Protein AF-A0A2A5M685-F1 (afdb_monomer_lite)

Sequence (267 aa):
SSVKFAAKIGEKKLTTTLLTSPKKDLEQLKNALQKECEPYGVEFLAPDFRKNGGTQRQFALAKKEMLYHQNYCGCIYGLKKQKQDKNFIDELISPVNKQILPASIEARIALYKKVVLWEKKGIKFEILREKFLNYRLLSALIKLDKKPVKSHILFYSHFKNVYTRFSLDEEKLKQNLKEGFYRSTKDEMVFVEFWRFNAFFKNKWKNFEDFLKRPLSVQAEIKWRNKLFGAYNLSPIIILENILPSRYEVIAKSEIYHDNQEILVEI

Structure (mmCIF, N/CA/C/O backbone):
data_AF-A0A2A5M685-F1
#
_entry.id   AF-A0A2A5M685-F1
#
loop_
_atom_site.group_PDB
_atom_site.id
_atom_site.type_symbol
_atom_site.label_atom_id
_atom_site.label_alt_id
_atom_site.label_comp_id
_atom_site.label_asym_id
_atom_site.label_entity_id
_atom_site.label_seq_id
_atom_site.pdbx_PDB_ins_code
_atom_site.Cartn_x
_atom_site.Cartn_y
_atom_site.Cartn_z
_atom_site.occupancy
_atom_site.B_iso_or_equiv
_atom_site.auth_seq_id
_atom_site.auth_comp_id
_atom_site.auth_asym_id
_atom_site.auth_atom_id
_atom_site.pdbx_PDB_model_num
ATOM 1 N N . SER A 1 1 ? -19.054 20.677 21.629 1.00 88.00 1 SER A N 1
ATOM 2 C CA . SER A 1 1 ? -18.937 19.388 22.331 1.00 88.00 1 SER A CA 1
ATOM 3 C C . SER A 1 1 ? -20.198 18.579 22.090 1.00 88.00 1 SER A C 1
ATOM 5 O O . SER A 1 1 ? -21.220 19.164 21.733 1.00 88.00 1 SER A O 1
ATOM 7 N N . SER A 1 2 ? -20.136 17.257 22.264 1.00 94.00 2 SER A N 1
ATOM 8 C CA . SER A 1 2 ? -21.297 16.372 22.093 1.00 94.00 2 SER A CA 1
ATOM 9 C C . SER A 1 2 ? -22.460 16.751 23.017 1.00 94.00 2 SER A C 1
ATOM 11 O O . SER A 1 2 ? -23.602 16.720 22.578 1.00 94.00 2 SER A O 1
ATOM 13 N N . VAL A 1 3 ? -22.181 17.223 24.240 1.00 96.38 3 VAL A N 1
ATOM 14 C CA . VAL A 1 3 ? -23.214 17.729 25.164 1.00 96.38 3 VAL A CA 1
ATOM 15 C C . VAL A 1 3 ? -23.951 18.962 24.621 1.00 96.38 3 VAL A C 1
ATOM 17 O O . VAL A 1 3 ? -25.176 18.997 24.649 1.00 96.38 3 VAL A O 1
ATOM 20 N N . LYS A 1 4 ? -23.241 19.942 24.036 1.00 96.25 4 LYS A N 1
ATOM 21 C CA . LYS A 1 4 ? -23.878 21.111 23.396 1.00 96.25 4 LYS A CA 1
ATOM 22 C C . LYS A 1 4 ? -24.840 20.678 22.290 1.00 96.25 4 LYS A C 1
ATOM 24 O O . LYS A 1 4 ? -25.897 21.275 22.119 1.00 96.25 4 LYS A O 1
ATOM 29 N N . PHE A 1 5 ? -24.446 19.661 21.523 1.00 96.88 5 PHE A N 1
ATOM 30 C CA . PHE A 1 5 ? -25.283 19.120 20.461 1.00 96.88 5 PHE A CA 1
ATOM 31 C C . PHE A 1 5 ? -26.513 18.406 21.026 1.00 96.88 5 PHE A C 1
ATOM 33 O O . PHE A 1 5 ? -27.608 18.702 20.567 1.00 96.88 5 PHE A O 1
ATOM 40 N N . ALA A 1 6 ? -26.348 17.563 22.052 1.00 96.75 6 ALA A N 1
ATOM 41 C CA . ALA A 1 6 ? -27.452 16.894 22.745 1.00 96.75 6 ALA A CA 1
ATOM 42 C C . ALA A 1 6 ? -28.494 17.898 23.272 1.00 96.75 6 ALA A C 1
ATOM 44 O O . ALA A 1 6 ? -29.671 17.790 22.940 1.00 96.75 6 ALA A O 1
ATOM 45 N N . ALA A 1 7 ? -28.052 18.945 23.977 1.00 96.25 7 ALA A N 1
ATOM 46 C CA . ALA A 1 7 ? -28.938 19.996 24.477 1.00 96.25 7 ALA A CA 1
ATOM 47 C C . ALA A 1 7 ? -29.686 20.724 23.347 1.00 96.25 7 ALA A C 1
ATOM 49 O O . ALA A 1 7 ? -30.885 20.968 23.448 1.00 96.25 7 ALA A O 1
ATOM 50 N N . LYS A 1 8 ? -28.999 21.018 22.232 1.00 97.31 8 LYS A N 1
ATOM 51 C CA . LYS A 1 8 ? -29.604 21.656 21.051 1.00 97.31 8 LYS A CA 1
ATOM 52 C C . LYS A 1 8 ? -30.736 20.819 20.445 1.00 97.31 8 LYS A C 1
ATOM 54 O O . LYS A 1 8 ? -31.696 21.394 19.943 1.00 97.31 8 LYS A O 1
ATOM 59 N N . ILE A 1 9 ? -30.610 19.493 20.452 1.00 97.44 9 ILE A N 1
ATOM 60 C CA . ILE A 1 9 ? -31.626 18.581 19.903 1.00 97.44 9 ILE A CA 1
ATOM 61 C C . ILE A 1 9 ? -32.652 18.121 20.953 1.00 97.44 9 ILE A C 1
ATOM 63 O O . ILE A 1 9 ? -33.510 17.306 20.638 1.00 97.44 9 ILE A O 1
ATOM 67 N N . GLY A 1 10 ? -32.585 18.646 22.183 1.00 96.69 10 GLY A N 1
ATOM 68 C CA . GLY A 1 10 ? -33.514 18.314 23.267 1.00 96.69 10 GLY A CA 1
ATOM 69 C C . GLY A 1 10 ? -33.246 16.973 23.958 1.00 96.69 10 GLY A C 1
ATOM 70 O O . GLY A 1 10 ? -34.083 16.516 24.738 1.00 96.69 10 GLY A O 1
ATOM 71 N N . GLU A 1 11 ? -32.096 16.344 23.704 1.00 97.25 11 GLU A N 1
ATOM 72 C CA . GLU A 1 11 ? -31.716 15.088 24.348 1.00 97.25 11 GLU A CA 1
ATOM 73 C C . GLU A 1 11 ? -31.272 15.321 25.791 1.00 97.25 11 GLU A C 1
ATOM 75 O O . GLU A 1 11 ? -30.405 16.149 26.076 1.00 97.25 11 GLU A O 1
ATOM 80 N N . LYS A 1 12 ? -31.856 14.550 26.711 1.00 96.75 12 LYS A N 1
ATOM 81 C CA . LYS A 1 12 ? -31.642 14.710 28.159 1.00 96.75 12 LYS A CA 1
ATOM 82 C C . LYS A 1 12 ? -30.549 13.811 28.717 1.00 96.75 12 LYS A C 1
ATOM 84 O O . LYS A 1 12 ? -30.149 14.000 29.860 1.00 96.75 12 LYS A O 1
ATOM 89 N N . LYS A 1 13 ? -30.097 12.816 27.949 1.00 97.12 13 LYS A N 1
ATOM 90 C CA . LYS A 1 13 ? -29.140 11.802 28.403 1.00 97.12 13 LYS A CA 1
ATOM 91 C C . LYS A 1 13 ? -28.006 11.646 27.405 1.00 97.12 13 LYS A C 1
ATOM 93 O O . LYS A 1 13 ? -28.228 11.639 26.198 1.00 97.12 13 LYS A O 1
ATOM 98 N N . LEU A 1 14 ? -26.791 11.475 27.911 1.00 96.06 14 LEU A N 1
ATOM 99 C CA . LEU A 1 14 ? -25.595 11.244 27.106 1.00 96.06 14 LEU A CA 1
ATOM 100 C C . LEU A 1 14 ? -24.763 10.113 27.713 1.00 96.06 14 LEU A C 1
ATOM 102 O O . LEU A 1 14 ? -24.693 9.961 28.927 1.00 96.06 14 LEU A O 1
ATOM 106 N N . THR A 1 15 ? -24.099 9.324 26.874 1.00 96.25 15 THR A N 1
ATOM 107 C CA . THR A 1 15 ? -23.120 8.320 27.309 1.00 96.25 15 THR A CA 1
ATOM 108 C C . THR A 1 15 ? -21.932 8.283 26.346 1.00 96.25 15 THR A C 1
ATOM 110 O O . THR A 1 15 ? -21.872 9.054 25.387 1.00 96.25 15 THR A O 1
ATOM 113 N N . THR A 1 16 ? -20.958 7.411 26.598 1.00 93.31 16 THR A N 1
ATOM 114 C CA . THR A 1 16 ? -19.761 7.275 25.763 1.00 93.31 16 THR A CA 1
ATOM 115 C C . THR A 1 16 ? -19.350 5.821 25.585 1.00 93.31 16 THR A C 1
ATOM 117 O O . THR A 1 16 ? -19.438 5.004 26.501 1.00 93.31 16 THR A O 1
ATOM 120 N N . THR A 1 17 ? -18.804 5.512 24.412 1.00 90.81 17 THR A N 1
ATOM 121 C CA . THR A 1 17 ? -18.177 4.216 24.132 1.00 90.81 17 THR A CA 1
ATOM 122 C C . THR A 1 17 ? -16.889 4.005 24.930 1.00 90.81 17 THR A C 1
ATOM 124 O O . THR A 1 17 ? -16.450 2.871 25.083 1.00 90.81 17 THR A O 1
ATOM 127 N N . LEU A 1 18 ? -16.294 5.053 25.517 1.00 90.62 18 LEU A N 1
ATOM 128 C CA . LEU A 1 18 ? -15.095 4.916 26.359 1.00 90.62 18 LEU A CA 1
ATOM 129 C C . LEU A 1 18 ? -15.316 4.017 27.589 1.00 90.62 18 LEU A C 1
ATOM 131 O O . LEU A 1 18 ? -14.348 3.453 28.100 1.00 90.62 18 LEU A O 1
ATOM 135 N N . LEU A 1 19 ? -16.568 3.841 28.025 1.00 92.75 19 LEU A N 1
ATOM 136 C CA . LEU A 1 19 ? -16.952 2.979 29.150 1.00 92.75 19 LEU A CA 1
ATOM 137 C C . LEU A 1 19 ? -16.712 1.484 28.881 1.00 92.75 19 LEU A C 1
ATOM 139 O O . LEU A 1 19 ? -16.655 0.695 29.821 1.00 92.75 19 LEU A O 1
ATOM 143 N N . THR A 1 20 ? -16.521 1.079 27.620 1.00 89.94 20 THR A N 1
ATOM 144 C CA . THR A 1 20 ? -16.174 -0.309 27.277 1.00 89.94 20 THR A CA 1
ATOM 145 C C . THR A 1 20 ? -14.676 -0.595 27.423 1.00 89.94 20 THR A C 1
ATOM 147 O O . THR A 1 20 ? -14.261 -1.751 27.374 1.00 89.94 20 THR A O 1
ATOM 150 N N . SER A 1 21 ? -13.828 0.429 27.586 1.00 86.00 21 SER A N 1
ATOM 151 C CA . SER A 1 21 ? -12.376 0.246 27.611 1.00 86.00 21 SER A CA 1
ATOM 152 C C . SER A 1 21 ? -11.891 -0.301 28.964 1.00 86.00 21 SER A C 1
ATOM 154 O O . SER A 1 21 ? -12.052 0.365 29.992 1.00 86.00 21 SER A O 1
ATOM 156 N N . PRO A 1 22 ? -11.177 -1.443 28.996 1.00 82.94 22 PRO A N 1
ATOM 157 C CA . PRO A 1 22 ? -10.601 -1.973 30.234 1.00 82.94 22 PRO A CA 1
ATOM 158 C C . PRO A 1 22 ? -9.439 -1.119 30.762 1.00 82.94 22 PRO A C 1
ATOM 160 O O . PRO A 1 22 ? -9.113 -1.181 31.938 1.00 82.94 22 PRO A O 1
ATOM 163 N N . LYS A 1 23 ? -8.816 -0.295 29.907 1.00 84.88 23 LYS A N 1
ATOM 164 C CA . LYS A 1 23 ? -7.653 0.543 30.257 1.00 84.88 23 LYS A CA 1
ATOM 165 C C . LYS A 1 23 ? -8.014 1.927 30.804 1.00 84.88 23 LYS A C 1
ATOM 167 O O . LYS A 1 23 ? -7.128 2.763 30.958 1.00 84.88 23 LYS A O 1
ATOM 172 N N . LYS A 1 24 ? -9.303 2.228 30.968 1.00 87.50 24 LYS A N 1
ATOM 173 C CA . LYS A 1 24 ? -9.773 3.541 31.419 1.00 87.50 24 LYS A CA 1
ATOM 174 C C . LYS A 1 24 ? -10.364 3.423 32.817 1.00 87.50 24 LYS A C 1
ATOM 176 O O . LYS A 1 24 ? -11.090 2.469 33.102 1.00 87.50 24 LYS A O 1
ATOM 181 N N . ASP A 1 25 ? -10.056 4.409 33.650 1.00 92.56 25 ASP A N 1
ATOM 182 C CA . ASP A 1 25 ? -10.686 4.576 34.952 1.00 92.56 25 ASP A CA 1
ATOM 183 C C . ASP A 1 25 ? -12.126 5.069 34.747 1.00 92.56 25 ASP A C 1
ATOM 185 O O . ASP A 1 25 ? -12.367 6.096 34.105 1.00 92.56 25 ASP A O 1
ATOM 189 N N . LEU A 1 26 ? -13.086 4.282 35.232 1.00 92.44 26 LEU A N 1
ATOM 190 C CA . LEU A 1 26 ? -14.505 4.532 35.006 1.00 92.44 26 LEU A CA 1
ATOM 191 C C . LEU A 1 26 ? -15.037 5.657 35.897 1.00 92.44 26 LEU A C 1
ATOM 193 O O . LEU A 1 26 ? -15.846 6.454 35.425 1.00 92.44 26 LEU A O 1
ATOM 197 N N . GLU A 1 27 ? -14.547 5.775 37.132 1.00 94.19 27 GLU A N 1
ATOM 198 C CA . GLU A 1 27 ? -14.943 6.858 38.038 1.00 94.19 27 GLU A CA 1
ATOM 199 C C . GLU A 1 27 ? -14.369 8.189 37.565 1.00 94.19 27 GLU A C 1
ATOM 201 O O . GLU A 1 27 ? -15.069 9.203 37.542 1.00 94.19 27 GLU A O 1
ATOM 206 N N . GLN A 1 28 ? -13.125 8.187 37.081 1.00 95.31 28 GLN A N 1
ATOM 207 C CA . GLN A 1 28 ? -12.535 9.371 36.466 1.00 95.31 28 GLN A CA 1
ATOM 208 C C . GLN A 1 28 ? -13.355 9.845 35.255 1.00 95.31 28 GLN A C 1
ATOM 210 O O . GLN A 1 28 ? -13.658 11.035 35.146 1.00 95.31 28 GLN A O 1
ATOM 215 N N . LEU A 1 29 ? -13.732 8.926 34.356 1.00 94.62 29 LEU A N 1
ATOM 216 C CA . LEU A 1 29 ? -14.555 9.246 33.184 1.00 94.62 29 LEU A CA 1
ATOM 217 C C . LEU A 1 29 ? -15.934 9.777 33.581 1.00 94.62 29 LEU A C 1
ATOM 219 O O . LEU A 1 29 ? -16.367 10.795 33.042 1.00 94.62 29 LEU A O 1
ATOM 223 N N . LYS A 1 30 ? -16.602 9.106 34.522 1.00 95.50 30 LYS A N 1
ATOM 224 C CA . LYS A 1 30 ? -17.912 9.505 35.042 1.00 95.50 30 LYS A CA 1
ATOM 225 C C . LYS A 1 30 ? -17.869 10.921 35.606 1.00 95.50 30 LYS A C 1
ATOM 227 O O . LYS A 1 30 ? -18.642 11.765 35.166 1.00 95.50 30 LYS A O 1
ATOM 232 N N . ASN A 1 31 ? -16.924 11.202 36.503 1.00 96.12 31 ASN A N 1
ATOM 233 C CA . ASN A 1 31 ? -16.798 12.509 37.145 1.00 96.12 31 ASN A CA 1
ATOM 234 C C . ASN A 1 31 ? -16.489 13.624 36.138 1.00 96.12 31 ASN A C 1
ATOM 236 O O . ASN A 1 31 ? -17.056 14.712 36.230 1.00 96.12 31 ASN A O 1
ATOM 240 N N . ALA A 1 32 ? -15.606 13.369 35.169 1.00 95.62 32 ALA A N 1
ATOM 241 C CA . ALA A 1 32 ? -15.258 14.354 34.149 1.00 95.62 32 ALA A CA 1
ATOM 242 C C . ALA A 1 32 ? -16.445 14.675 33.225 1.00 95.62 32 ALA A C 1
ATOM 244 O O . ALA A 1 32 ? -16.745 15.844 32.990 1.00 95.62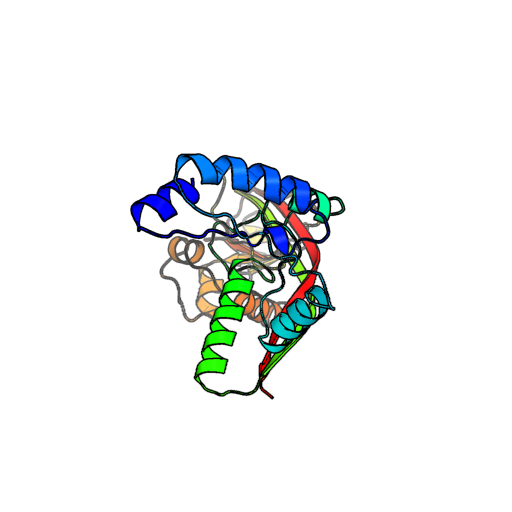 32 ALA A O 1
ATOM 245 N N . LEU A 1 33 ? -17.141 13.650 32.726 1.00 95.31 33 LEU A N 1
ATOM 246 C CA . LEU A 1 33 ? -18.239 13.829 31.774 1.00 95.31 33 LEU A CA 1
ATOM 247 C C . LEU A 1 33 ? -19.511 14.350 32.444 1.00 95.31 33 LEU A C 1
ATOM 249 O O . LEU A 1 33 ? -20.228 15.140 31.837 1.00 95.31 33 LEU A O 1
ATOM 253 N N . GLN A 1 34 ? -19.762 13.988 33.703 1.00 96.12 34 GLN A N 1
ATOM 254 C CA . GLN A 1 34 ? -20.868 14.552 34.473 1.00 96.12 34 GLN A CA 1
ATOM 255 C C . GLN A 1 34 ? -20.691 16.062 34.680 1.00 96.12 34 GLN A C 1
ATOM 257 O O . GLN A 1 34 ? -21.621 16.815 34.402 1.00 96.12 34 GLN A O 1
ATOM 262 N N . LYS A 1 35 ? -19.479 16.513 35.037 1.00 96.44 35 LYS A N 1
ATOM 263 C CA . LYS A 1 35 ? -19.144 17.947 35.116 1.00 96.44 35 LYS A CA 1
ATOM 264 C C . LYS A 1 35 ? -19.305 18.671 33.777 1.00 96.44 35 LYS A C 1
ATOM 266 O O . LYS A 1 35 ? -19.701 19.829 33.752 1.00 96.44 35 LYS A O 1
ATOM 271 N N . GLU A 1 36 ? -18.998 18.011 32.658 1.00 96.00 36 GLU A N 1
ATOM 272 C CA . GLU A 1 36 ? -19.197 18.601 31.326 1.00 96.00 36 GLU A CA 1
ATOM 273 C C . GLU A 1 36 ? -20.690 18.723 30.963 1.00 96.00 36 GLU A C 1
ATOM 275 O O . GLU A 1 36 ? -21.078 19.652 30.251 1.00 96.00 36 GLU A O 1
ATOM 280 N N . CYS A 1 37 ? -21.527 17.798 31.445 1.00 96.75 37 CYS A N 1
ATOM 281 C CA . CYS A 1 37 ? -22.949 17.735 31.108 1.00 96.75 37 CYS A CA 1
ATOM 282 C C . CYS A 1 37 ? -23.848 18.625 31.979 1.00 96.75 37 CYS A C 1
ATOM 284 O O . CYS A 1 37 ? -24.843 19.157 31.481 1.00 96.75 37 CYS A O 1
ATOM 286 N N . GLU A 1 38 ? -23.473 18.834 33.241 1.00 95.12 38 GLU A N 1
ATOM 287 C CA . GLU A 1 38 ? -24.244 19.577 34.246 1.00 95.12 38 GLU A CA 1
ATOM 288 C C . GLU A 1 38 ? -24.703 20.981 33.790 1.00 95.12 38 GLU A C 1
ATOM 290 O O . GLU A 1 38 ? -25.90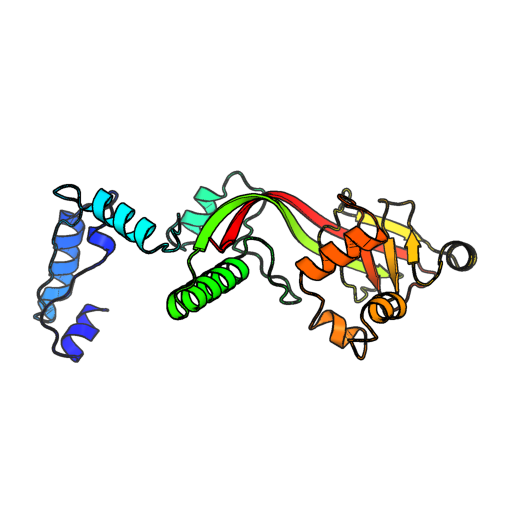0 21.257 33.897 1.00 95.12 38 GLU A O 1
ATOM 295 N N . PRO A 1 39 ? -23.860 21.839 33.169 1.00 96.50 39 PRO A N 1
ATOM 296 C CA . PRO A 1 39 ? -24.283 23.177 32.732 1.00 96.50 39 PRO A CA 1
ATOM 297 C C . PRO A 1 39 ? -25.366 23.182 31.644 1.00 96.50 39 PRO A C 1
ATOM 299 O O . PRO A 1 39 ? -25.946 24.226 31.358 1.00 96.50 39 PRO A O 1
ATOM 302 N N . TYR A 1 40 ? -25.608 22.038 31.003 1.00 96.50 40 TYR A N 1
ATOM 303 C CA . TYR A 1 40 ? -26.574 21.886 29.917 1.00 96.50 40 TYR A CA 1
ATOM 304 C C . TYR A 1 40 ? -27.851 21.162 30.358 1.00 96.50 40 TYR A C 1
ATOM 306 O O . TYR A 1 40 ? -28.712 20.907 29.518 1.00 96.50 40 TYR A O 1
ATOM 314 N N . GLY A 1 41 ? -27.975 20.795 31.640 1.00 95.62 41 GLY A N 1
ATOM 315 C CA . GLY A 1 41 ? -29.102 19.997 32.131 1.00 95.62 41 GLY A CA 1
ATOM 316 C C . GLY A 1 41 ? -29.174 18.597 31.508 1.00 95.62 41 GLY A C 1
ATOM 317 O O . GLY A 1 41 ? -30.250 18.004 31.451 1.00 95.62 41 GLY A O 1
ATOM 318 N N . VAL A 1 42 ? -28.044 18.081 31.010 1.00 97.12 42 VAL A N 1
ATOM 319 C CA . VAL A 1 42 ? -27.937 16.746 30.411 1.00 97.12 42 VAL A CA 1
ATOM 320 C C . VAL A 1 42 ? -27.409 15.771 31.465 1.00 97.12 42 VAL A C 1
ATOM 322 O O . VAL A 1 42 ? -26.391 16.019 32.106 1.00 97.12 42 VAL A O 1
ATOM 325 N N . GLU A 1 43 ? -28.080 14.638 31.640 1.00 96.44 43 GLU A N 1
ATOM 326 C CA . GLU A 1 43 ? -27.643 13.550 32.515 1.00 96.44 43 GLU A CA 1
ATOM 327 C C . GLU A 1 43 ? -26.581 12.697 31.806 1.00 96.44 43 GLU A C 1
ATOM 329 O O . GLU A 1 43 ? -26.810 12.171 30.712 1.00 96.44 43 GLU A O 1
ATOM 334 N N . PHE A 1 44 ? -25.418 12.508 32.434 1.00 96.81 44 PHE A N 1
ATOM 335 C CA . PHE A 1 44 ? -24.417 11.572 31.931 1.00 96.81 44 PHE A CA 1
ATOM 336 C C . PHE A 1 44 ? -24.634 10.163 32.499 1.00 96.81 44 PHE A C 1
ATOM 338 O O . PHE A 1 44 ? -24.539 9.943 33.705 1.00 96.81 44 PHE A O 1
ATOM 345 N N . LEU A 1 45 ? -24.868 9.187 31.620 1.00 96.44 45 LEU A N 1
ATOM 346 C CA . LEU A 1 45 ? -24.997 7.775 31.971 1.00 96.44 45 LEU A CA 1
ATOM 347 C C . LEU A 1 45 ? -23.637 7.074 31.884 1.00 96.44 45 LEU A C 1
ATOM 349 O O . LEU A 1 45 ? -23.039 6.994 30.806 1.00 96.44 45 LEU A O 1
ATOM 353 N N . ALA A 1 46 ? -23.198 6.490 33.002 1.00 95.56 46 ALA A N 1
ATOM 354 C CA . ALA A 1 46 ? -21.922 5.781 33.126 1.00 95.56 46 ALA A CA 1
ATOM 355 C C . ALA A 1 46 ? -22.070 4.284 33.489 1.00 95.56 46 ALA A C 1
ATOM 357 O O . ALA A 1 46 ? -21.517 3.848 34.501 1.00 95.56 46 ALA A O 1
ATOM 358 N N . PRO A 1 47 ? -22.828 3.470 32.726 1.00 93.62 47 PRO A N 1
ATOM 359 C CA . PRO A 1 47 ? -22.914 2.036 32.991 1.00 93.62 47 PRO A CA 1
ATOM 360 C C . PRO A 1 47 ? -21.546 1.356 32.826 1.00 93.62 47 PRO A C 1
ATOM 362 O O . PRO A 1 47 ? -20.806 1.624 31.879 1.00 93.62 47 PRO A O 1
ATOM 365 N N . ASP A 1 48 ? -21.225 0.424 33.725 1.00 92.25 48 ASP A N 1
ATOM 366 C CA . ASP A 1 48 ? -20.031 -0.408 33.580 1.00 92.25 48 ASP A CA 1
ATOM 367 C C . ASP A 1 48 ? -20.313 -1.587 32.642 1.00 92.25 48 ASP A C 1
ATOM 369 O O . ASP A 1 48 ? -20.684 -2.683 33.070 1.00 92.25 48 ASP A O 1
ATOM 373 N N . PHE A 1 49 ? -20.116 -1.356 31.343 1.00 91.12 49 PHE A N 1
ATOM 374 C CA . PHE A 1 49 ? -20.309 -2.362 30.293 1.00 91.12 49 PHE A CA 1
ATOM 375 C C . PHE A 1 49 ? -19.358 -3.566 30.395 1.00 91.12 49 PHE A C 1
ATOM 377 O O . PHE A 1 49 ? -19.524 -4.536 29.659 1.00 91.12 49 PHE A O 1
ATOM 384 N N . ARG A 1 50 ? -18.358 -3.526 31.283 1.00 89.25 50 ARG A N 1
ATOM 385 C CA . ARG A 1 50 ? -17.336 -4.575 31.419 1.00 89.25 50 ARG A CA 1
ATOM 386 C C . ARG A 1 50 ? -17.756 -5.656 32.419 1.00 89.25 50 ARG A C 1
ATOM 388 O O . ARG A 1 50 ? -17.238 -6.772 32.360 1.00 89.25 50 ARG A O 1
ATOM 395 N N . LYS A 1 51 ? -18.695 -5.350 33.324 1.00 90.56 51 LYS A N 1
ATOM 396 C CA . LYS A 1 51 ? -19.182 -6.276 34.361 1.00 90.56 51 LYS A CA 1
ATOM 397 C C . LYS A 1 51 ? -19.917 -7.478 33.763 1.00 90.56 51 LYS A C 1
ATOM 399 O O . LYS A 1 51 ? -20.419 -7.432 32.640 1.00 90.56 51 LYS A O 1
ATOM 404 N N . ASN A 1 52 ? -19.997 -8.565 34.535 1.00 91.06 52 ASN A N 1
ATOM 405 C CA . ASN A 1 52 ? -20.768 -9.772 34.201 1.00 91.06 52 ASN A CA 1
ATOM 406 C C . ASN A 1 52 ? -20.458 -10.312 32.792 1.00 91.06 52 ASN A C 1
ATOM 408 O O . ASN A 1 52 ? -21.358 -10.556 31.983 1.00 91.06 52 ASN A O 1
ATOM 412 N N . GLY A 1 53 ? -19.170 -10.404 32.457 1.00 89.88 53 GLY A N 1
ATOM 413 C CA . GLY A 1 53 ? -18.714 -10.915 31.165 1.00 89.88 53 GLY A CA 1
ATOM 414 C C . GLY A 1 53 ? -19.065 -10.033 29.958 1.00 89.88 53 GLY A C 1
ATOM 415 O O . GLY A 1 53 ? -19.138 -10.531 28.834 1.00 89.88 53 GLY A O 1
ATOM 416 N N . GLY A 1 54 ? -19.362 -8.744 30.162 1.00 90.12 54 GLY A N 1
ATOM 417 C CA . GLY A 1 54 ? -19.768 -7.834 29.086 1.00 90.12 54 GLY A CA 1
ATOM 418 C C . GLY A 1 54 ? -18.718 -7.707 27.978 1.00 90.12 54 GLY A C 1
ATOM 419 O O . GLY A 1 54 ? -19.059 -7.782 26.799 1.00 90.12 54 GLY A O 1
ATOM 420 N N . THR A 1 55 ? -17.434 -7.663 28.344 1.00 88.56 55 THR A N 1
ATOM 421 C CA . THR A 1 55 ? -16.315 -7.649 27.389 1.00 88.56 55 THR A CA 1
ATOM 422 C C . THR A 1 55 ? -16.297 -8.900 26.504 1.00 88.56 55 THR A C 1
ATOM 424 O O . THR A 1 55 ? -16.183 -8.803 25.285 1.00 88.56 55 THR A O 1
ATOM 427 N N . GLN A 1 56 ? -16.453 -10.092 27.088 1.00 91.00 56 GLN A N 1
ATOM 428 C CA . GLN A 1 56 ? -16.471 -11.355 26.345 1.00 91.00 56 GLN A CA 1
ATOM 429 C C . GLN A 1 56 ? -17.674 -11.422 25.400 1.00 91.00 56 GLN A C 1
ATOM 431 O O . GLN A 1 56 ? -17.527 -11.825 24.247 1.00 91.00 56 GLN A O 1
ATOM 436 N N . ARG A 1 57 ? -18.849 -10.972 25.860 1.00 91.31 57 ARG A N 1
ATOM 437 C CA . ARG A 1 57 ? -20.057 -10.883 25.029 1.00 91.31 57 ARG A CA 1
ATOM 438 C C . ARG A 1 57 ? -19.877 -9.918 23.859 1.00 91.31 57 ARG A C 1
ATOM 440 O O . ARG A 1 57 ? -20.278 -10.254 22.750 1.00 91.31 57 ARG A O 1
ATOM 447 N N . GLN A 1 58 ? -19.224 -8.775 24.074 1.00 89.94 58 GLN A N 1
ATOM 448 C CA . GLN A 1 58 ? -18.897 -7.827 23.008 1.00 89.94 58 GLN A CA 1
ATOM 449 C C . GLN A 1 58 ? -18.003 -8.469 21.936 1.00 89.94 58 GLN A C 1
ATOM 451 O O . GLN A 1 58 ? -18.300 -8.353 20.749 1.00 89.94 58 GLN A O 1
ATOM 456 N N . PHE A 1 59 ? -16.940 -9.175 22.335 1.00 88.75 59 PHE A N 1
ATOM 457 C CA . PHE A 1 59 ? -16.064 -9.874 21.387 1.00 88.75 59 PHE A CA 1
ATOM 458 C C . PHE A 1 59 ? -16.782 -11.004 20.646 1.00 88.75 59 PHE A C 1
ATOM 460 O O . PHE A 1 59 ? -16.600 -11.154 19.438 1.00 88.75 59 PHE A O 1
ATOM 467 N N . ALA A 1 60 ? -17.613 -11.780 21.346 1.00 91.81 60 ALA A N 1
ATOM 468 C CA . ALA A 1 60 ? -18.407 -12.839 20.734 1.00 91.81 60 ALA A CA 1
ATOM 469 C C . ALA A 1 60 ? -19.385 -12.276 19.694 1.00 91.81 60 ALA A C 1
ATOM 471 O O . ALA A 1 60 ? -19.485 -12.825 18.598 1.00 91.81 60 ALA A O 1
ATOM 472 N N . LEU A 1 61 ? -20.043 -11.154 20.002 1.00 92.12 61 LEU A N 1
ATOM 473 C CA . LEU A 1 61 ? -20.933 -10.464 19.074 1.00 92.12 61 LEU A CA 1
ATOM 474 C C . LEU A 1 61 ? -20.168 -9.935 17.859 1.00 92.12 61 LEU A C 1
ATOM 476 O O . LEU A 1 61 ? -20.558 -10.213 16.735 1.00 92.12 61 LEU A O 1
ATOM 480 N N . ALA A 1 62 ? -19.041 -9.253 18.066 1.00 90.38 62 ALA A N 1
ATOM 481 C CA . ALA A 1 62 ? -18.228 -8.741 16.965 1.00 90.38 62 ALA A CA 1
ATOM 482 C C . ALA A 1 62 ? -17.731 -9.859 16.034 1.00 90.38 62 ALA A C 1
ATOM 484 O O . ALA A 1 62 ? -17.723 -9.684 14.820 1.00 90.38 62 ALA A O 1
ATOM 485 N N . LYS A 1 63 ? -17.360 -11.021 16.591 1.00 88.62 63 LYS A N 1
ATOM 486 C CA . LYS A 1 63 ? -16.969 -12.199 15.807 1.00 88.62 63 LYS A CA 1
ATOM 487 C C . LYS A 1 63 ? -18.154 -12.795 15.046 1.00 88.62 63 LYS A C 1
ATOM 489 O O . LYS A 1 63 ? -17.997 -13.153 13.885 1.00 88.62 63 LYS A O 1
ATOM 494 N N . LYS A 1 64 ? -19.317 -12.905 15.696 1.00 88.62 64 LYS A N 1
ATOM 495 C CA . LYS A 1 64 ? -20.551 -13.421 15.088 1.00 88.62 64 LYS A CA 1
ATOM 496 C C . LYS A 1 64 ? -20.999 -12.555 13.908 1.00 88.62 64 LYS A C 1
ATOM 498 O O . LYS A 1 64 ? -21.336 -13.092 12.865 1.00 88.62 64 LYS A O 1
ATOM 503 N N . GLU A 1 65 ? -20.946 -11.239 14.077 1.00 88.88 65 GLU A N 1
ATOM 504 C CA . GLU A 1 65 ? -21.306 -10.248 13.056 1.00 88.88 65 GLU A CA 1
ATOM 505 C C . GLU A 1 65 ? -20.142 -9.947 12.090 1.00 88.88 65 GLU A C 1
ATOM 507 O O . GLU A 1 65 ? -20.207 -8.989 11.327 1.00 88.88 65 GLU A O 1
ATOM 512 N N . MET A 1 66 ? -19.047 -10.721 12.152 1.00 88.31 66 MET A N 1
ATOM 513 C CA . MET A 1 66 ? -17.875 -10.604 11.272 1.00 88.31 66 MET A CA 1
ATOM 514 C C . MET A 1 66 ? -17.345 -9.167 11.138 1.00 88.31 66 MET A C 1
ATOM 516 O O . MET A 1 66 ? -16.914 -8.743 10.068 1.00 88.31 66 MET A O 1
ATOM 520 N N . LEU A 1 67 ? -17.373 -8.396 12.228 1.00 88.62 67 LEU A N 1
ATOM 521 C CA . LEU A 1 67 ? -16.941 -7.003 12.215 1.00 88.62 67 LEU A CA 1
ATOM 522 C C . LEU A 1 67 ? -15.419 -6.906 12.123 1.00 88.62 67 LEU A C 1
ATOM 524 O O . LEU A 1 67 ? -14.689 -7.627 12.808 1.00 88.62 67 LEU A O 1
ATOM 528 N N . TYR A 1 68 ? -14.939 -5.933 11.345 1.00 88.12 68 TYR A N 1
ATOM 529 C CA . TYR A 1 68 ? -13.516 -5.626 11.290 1.00 88.12 68 TYR A CA 1
ATOM 530 C C . TYR A 1 68 ? -12.995 -5.234 12.674 1.00 88.12 68 TYR A C 1
ATOM 532 O O . TYR A 1 68 ? -13.374 -4.205 13.241 1.00 88.12 68 TYR A O 1
ATOM 540 N N . HIS A 1 69 ? -12.074 -6.035 13.204 1.00 84.25 69 HIS A N 1
ATOM 541 C CA . HIS A 1 69 ? -11.459 -5.766 14.492 1.00 84.25 69 HIS A CA 1
ATOM 542 C C . HIS A 1 69 ? -10.167 -4.959 14.323 1.00 84.25 69 HIS A C 1
ATOM 544 O O . HIS A 1 69 ? -9.065 -5.505 14.198 1.00 84.25 69 HIS A O 1
ATOM 550 N N . GLN A 1 70 ? -10.298 -3.632 14.353 1.00 83.31 70 GLN A N 1
ATOM 551 C CA . GLN A 1 70 ? -9.143 -2.742 14.383 1.00 83.31 70 GLN A CA 1
ATOM 552 C C . GLN A 1 70 ? -8.397 -2.893 15.716 1.00 83.31 70 GLN A C 1
ATOM 554 O O . GLN A 1 70 ? -8.945 -2.682 16.794 1.00 83.31 70 GLN A O 1
ATOM 559 N N . ASN A 1 71 ? -7.110 -3.223 15.650 1.00 77.50 71 ASN A N 1
ATOM 560 C CA . ASN A 1 71 ? -6.285 -3.469 16.832 1.00 77.50 71 ASN A CA 1
ATOM 561 C C . ASN A 1 71 ? -5.622 -2.200 17.408 1.00 77.50 71 ASN A C 1
ATOM 563 O O . ASN A 1 71 ? -4.829 -2.317 18.340 1.00 77.50 71 ASN A O 1
ATOM 567 N N . TYR A 1 72 ? -5.905 -1.000 16.889 1.00 83.62 72 TYR A N 1
ATOM 568 C CA . TYR A 1 72 ? -5.352 0.272 17.376 1.00 83.62 72 TYR A CA 1
ATOM 569 C C . TYR A 1 72 ? -6.369 1.419 17.302 1.00 83.62 72 TYR A C 1
ATOM 571 O O . TYR A 1 72 ? -7.333 1.365 16.553 1.00 83.62 72 TYR A O 1
ATOM 579 N N . CYS A 1 73 ? -6.114 2.491 18.058 1.00 77.69 73 CYS A N 1
ATOM 580 C CA . CYS A 1 73 ? -6.950 3.699 18.187 1.00 77.69 73 CYS A CA 1
ATOM 581 C C . CYS A 1 73 ? -7.222 4.485 16.885 1.00 77.69 73 CYS A C 1
ATOM 583 O O . CYS A 1 73 ? -7.889 5.511 16.947 1.00 77.69 73 CYS A O 1
ATOM 585 N N . GLY A 1 74 ? -6.600 4.142 15.754 1.00 81.50 74 GLY A N 1
ATOM 586 C CA . GLY A 1 74 ? -6.526 5.021 14.575 1.00 81.50 74 GLY A CA 1
ATOM 587 C C . GLY A 1 74 ? -5.504 6.164 14.698 1.00 81.50 74 GLY A C 1
ATOM 588 O O . GLY A 1 74 ? -5.137 6.780 13.704 1.00 81.50 74 GLY A O 1
ATOM 589 N N . CYS A 1 75 ? -4.992 6.431 15.900 1.00 87.31 75 CYS A N 1
ATOM 590 C CA . CYS A 1 75 ? -4.051 7.507 16.177 1.00 87.31 75 CYS A CA 1
ATOM 591 C C . CYS A 1 75 ? -2.601 7.149 15.798 1.00 87.31 75 CYS A C 1
ATOM 593 O O . CYS A 1 75 ? -2.147 6.024 16.026 1.00 87.31 75 CYS A O 1
ATOM 595 N N . ILE A 1 76 ? -1.842 8.131 15.287 1.00 88.44 76 ILE A N 1
ATOM 596 C CA . ILE A 1 76 ? -0.445 7.938 14.853 1.00 88.44 76 ILE A CA 1
ATOM 597 C C . ILE A 1 76 ? 0.458 7.433 15.985 1.00 88.44 76 ILE A C 1
ATOM 599 O O . ILE A 1 76 ? 1.363 6.645 15.741 1.00 88.44 76 ILE A O 1
ATOM 603 N N . TYR A 1 77 ? 0.189 7.825 17.233 1.00 88.19 77 TYR A N 1
ATOM 604 C CA . TYR A 1 77 ? 0.943 7.365 18.402 1.00 88.19 77 TYR A CA 1
ATOM 605 C C . TYR A 1 77 ? 0.744 5.870 18.671 1.00 88.19 77 TYR A C 1
ATOM 607 O O . TYR A 1 77 ? 1.712 5.144 18.889 1.00 88.19 77 TYR A O 1
ATOM 615 N N . GLY A 1 78 ? -0.505 5.396 18.615 1.00 87.62 78 GLY A N 1
ATOM 616 C CA . GLY A 1 78 ? -0.811 3.975 18.779 1.00 87.62 78 GLY A CA 1
ATOM 617 C C . GLY A 1 78 ? -0.242 3.140 17.635 1.00 87.62 78 GLY A C 1
ATOM 618 O O . GLY A 1 78 ? 0.326 2.078 17.879 1.00 87.62 78 GLY A O 1
ATOM 619 N N . LEU A 1 79 ? -0.326 3.662 16.408 1.00 89.12 79 LEU A N 1
ATOM 620 C CA . LEU A 1 79 ? 0.229 3.016 15.223 1.00 89.12 79 LEU A CA 1
ATOM 621 C C . LEU A 1 79 ? 1.761 2.924 15.283 1.00 89.12 79 LEU A C 1
ATOM 623 O O . LEU A 1 79 ? 2.306 1.841 15.100 1.00 89.12 79 LEU A O 1
ATOM 627 N N . LYS A 1 80 ? 2.458 4.021 15.615 1.00 89.25 80 LYS A N 1
ATOM 628 C CA . LYS A 1 80 ? 3.923 4.039 15.783 1.00 89.25 80 LYS A CA 1
ATOM 629 C C . LYS A 1 80 ? 4.386 3.025 16.826 1.00 89.25 80 LYS A C 1
ATOM 631 O O . LYS A 1 80 ? 5.328 2.290 16.565 1.00 89.25 80 LYS A O 1
ATOM 636 N N . LYS A 1 81 ? 3.694 2.933 17.968 1.00 89.19 81 LYS A N 1
ATOM 637 C CA . LYS A 1 81 ? 4.010 1.939 19.005 1.00 89.19 81 LYS A CA 1
ATOM 638 C C . LYS A 1 81 ? 3.801 0.501 18.518 1.00 89.19 81 LYS A C 1
ATOM 640 O O . LYS A 1 81 ? 4.600 -0.366 18.837 1.00 89.19 81 LYS A O 1
ATOM 645 N N . GLN A 1 82 ? 2.750 0.237 17.739 1.00 87.12 82 GLN A N 1
ATOM 646 C CA . GLN A 1 82 ? 2.512 -1.093 17.159 1.00 87.12 82 GLN A CA 1
ATOM 647 C C . GLN A 1 82 ? 3.508 -1.484 16.072 1.00 87.12 82 GLN A C 1
ATOM 649 O O . GLN A 1 82 ? 3.739 -2.669 15.856 1.00 87.12 82 GLN A O 1
ATOM 654 N N . LYS A 1 83 ? 4.042 -0.500 15.352 1.00 87.56 83 LYS A N 1
ATOM 655 C CA . LYS A 1 83 ? 4.908 -0.700 14.187 1.00 87.56 83 LYS A CA 1
ATOM 656 C C . LYS A 1 83 ? 6.369 -0.371 14.497 1.00 87.56 83 LYS A C 1
ATOM 658 O O . LYS A 1 83 ? 7.138 -0.169 13.570 1.00 87.56 83 LYS A O 1
ATOM 663 N N . GLN A 1 84 ? 6.738 -0.319 15.778 1.00 85.62 84 GLN A N 1
ATOM 664 C CA . GLN A 1 84 ? 8.076 0.071 16.230 1.00 85.62 84 GLN A CA 1
ATOM 665 C C . GLN A 1 84 ? 9.188 -0.813 15.642 1.00 85.62 84 GLN A C 1
ATOM 667 O O . GLN A 1 84 ? 10.273 -0.316 15.368 1.00 85.62 84 GLN A O 1
ATOM 672 N N . ASP A 1 85 ? 8.888 -2.091 15.387 1.00 84.75 85 ASP A N 1
ATOM 673 C CA . ASP A 1 85 ? 9.844 -3.063 14.846 1.00 84.75 85 ASP A CA 1
ATOM 674 C C . ASP A 1 85 ? 9.873 -3.078 13.306 1.00 84.75 85 ASP A C 1
ATOM 676 O O . ASP A 1 85 ? 10.604 -3.860 12.701 1.00 84.75 85 ASP A O 1
ATOM 680 N N . LYS A 1 86 ? 9.057 -2.246 12.639 1.00 83.44 86 LYS A N 1
ATOM 681 C CA . LYS A 1 86 ? 9.054 -2.125 11.177 1.00 83.44 86 LYS A CA 1
ATOM 682 C C . LYS A 1 86 ? 9.854 -0.900 10.735 1.00 83.44 86 LYS A C 1
ATOM 684 O O . LYS A 1 86 ? 9.663 0.200 11.243 1.00 83.44 86 LYS A O 1
ATOM 689 N N . ASN A 1 87 ? 10.634 -1.066 9.667 1.00 83.75 87 ASN A N 1
ATOM 690 C CA . ASN A 1 87 ? 11.371 0.029 9.021 1.00 83.75 87 ASN A CA 1
ATOM 691 C C . ASN A 1 87 ? 10.455 1.102 8.400 1.00 83.75 87 ASN A C 1
ATOM 693 O O . ASN A 1 87 ? 10.890 2.222 8.139 1.00 83.75 87 ASN A O 1
ATOM 697 N N . PHE A 1 88 ? 9.190 0.768 8.136 1.00 87.94 88 PHE A N 1
ATOM 698 C CA . PHE A 1 88 ? 8.186 1.680 7.597 1.00 87.94 88 PHE A CA 1
ATOM 699 C C . PHE A 1 88 ? 6.781 1.285 8.065 1.00 87.94 88 PHE A C 1
ATOM 701 O O . PHE A 1 88 ? 6.528 0.149 8.472 1.00 87.94 88 PHE A O 1
ATOM 708 N N . ILE A 1 89 ? 5.849 2.236 7.979 1.00 89.62 89 ILE A N 1
ATOM 709 C CA . ILE A 1 89 ? 4.451 2.047 8.374 1.00 89.62 89 ILE A CA 1
ATOM 710 C C . ILE A 1 89 ? 3.595 2.003 7.114 1.00 89.62 89 ILE A C 1
ATOM 712 O O . ILE A 1 89 ? 3.363 3.025 6.472 1.00 89.62 89 ILE A O 1
ATOM 716 N N . ASP A 1 90 ? 3.127 0.810 6.762 1.00 88.75 90 ASP A N 1
ATOM 717 C CA . ASP A 1 90 ? 2.382 0.553 5.536 1.00 88.75 90 ASP A CA 1
ATOM 718 C C . ASP A 1 90 ? 1.016 1.243 5.491 1.00 88.75 90 ASP A C 1
ATOM 720 O O . ASP A 1 90 ? 0.594 1.662 4.416 1.00 88.75 90 ASP A O 1
ATOM 724 N N . GLU A 1 91 ? 0.355 1.435 6.636 1.00 87.69 91 GLU A N 1
ATOM 725 C CA . GLU A 1 91 ? -0.911 2.176 6.716 1.00 87.69 91 GLU A CA 1
ATOM 726 C C . GLU A 1 91 ? -0.776 3.675 6.404 1.00 87.69 91 GLU A C 1
ATOM 728 O O . GLU A 1 91 ? -1.785 4.335 6.166 1.00 87.69 91 GLU A O 1
ATOM 733 N N . LEU A 1 92 ? 0.444 4.223 6.415 1.00 88.56 92 LEU A N 1
ATOM 734 C CA . LEU A 1 92 ? 0.711 5.633 6.105 1.00 88.56 92 LEU A CA 1
ATOM 735 C C . LEU A 1 92 ? 1.170 5.845 4.654 1.00 88.56 92 LEU A C 1
ATOM 737 O O . LEU A 1 92 ? 1.579 6.948 4.296 1.00 88.56 92 LEU A O 1
ATOM 741 N N . ILE A 1 93 ? 1.119 4.803 3.820 1.00 88.62 93 ILE A N 1
ATOM 742 C CA . ILE A 1 93 ? 1.542 4.850 2.419 1.00 88.62 93 ILE A CA 1
ATOM 743 C C . ILE A 1 93 ? 0.312 4.797 1.516 1.00 88.62 93 ILE A C 1
ATOM 745 O O . ILE A 1 93 ? -0.497 3.876 1.602 1.00 88.62 93 ILE A O 1
ATOM 749 N N . SER A 1 94 ? 0.227 5.746 0.584 1.00 89.31 94 SER A N 1
ATOM 750 C CA . SER A 1 94 ? -0.735 5.723 -0.517 1.00 89.31 94 SER A CA 1
ATOM 751 C C . SER A 1 94 ? 0.021 5.807 -1.844 1.00 89.31 94 SER A C 1
ATOM 753 O O . SER A 1 94 ? 0.873 6.689 -1.999 1.00 89.31 94 SER A O 1
ATOM 755 N N . PRO A 1 95 ? -0.218 4.894 -2.801 1.00 90.38 95 PRO A N 1
ATOM 756 C CA . PRO A 1 95 ? 0.504 4.916 -4.061 1.00 90.38 95 PRO A CA 1
ATOM 757 C C . PRO A 1 95 ? 0.009 6.057 -4.951 1.00 90.38 95 PRO A C 1
ATOM 759 O O . PRO A 1 95 ? -1.191 6.264 -5.134 1.00 90.38 95 PRO A O 1
ATOM 762 N N . VAL A 1 96 ? 0.951 6.758 -5.583 1.00 88.69 96 VAL A N 1
ATOM 763 C CA . VAL A 1 96 ? 0.678 7.910 -6.466 1.00 88.69 96 VAL A CA 1
ATOM 764 C C . VAL A 1 96 ? -0.266 7.545 -7.619 1.00 88.69 96 VAL A C 1
ATOM 766 O O . VAL A 1 96 ? -1.092 8.351 -8.043 1.00 88.69 96 VAL A O 1
ATOM 769 N N . ASN A 1 97 ? -0.185 6.305 -8.095 1.00 89.12 97 ASN A N 1
ATOM 770 C CA . ASN A 1 97 ? -0.987 5.780 -9.197 1.00 89.12 97 ASN A CA 1
ATOM 771 C C . ASN A 1 97 ? -2.367 5.232 -8.768 1.00 89.12 97 ASN A C 1
ATOM 773 O O . ASN A 1 97 ? -3.085 4.667 -9.594 1.00 89.12 97 ASN A O 1
ATOM 777 N N . LYS A 1 98 ? -2.741 5.386 -7.487 1.00 90.75 98 LYS A N 1
ATOM 778 C CA . LYS A 1 98 ? -4.036 4.984 -6.906 1.00 90.75 98 LYS A CA 1
ATOM 779 C C . LYS A 1 98 ? -4.352 3.485 -6.988 1.00 90.75 98 LYS A C 1
ATOM 781 O O . LYS A 1 98 ? -5.511 3.098 -6.827 1.00 90.75 98 LYS A O 1
ATOM 786 N N . GLN A 1 99 ? -3.357 2.628 -7.224 1.00 94.44 99 GLN A N 1
ATOM 787 C CA . GLN A 1 99 ? -3.554 1.185 -7.105 1.00 94.44 99 GLN A CA 1
ATOM 788 C C . GLN A 1 99 ? -3.962 0.825 -5.671 1.00 94.44 99 GLN A C 1
ATOM 790 O O . GLN A 1 99 ? -3.386 1.310 -4.705 1.00 94.44 99 GLN A O 1
ATOM 795 N N . ILE A 1 100 ? -4.937 -0.068 -5.515 1.00 95.12 100 ILE A N 1
ATOM 796 C CA . ILE A 1 100 ? -5.246 -0.639 -4.201 1.00 95.12 100 ILE A CA 1
ATOM 797 C C . ILE A 1 100 ? -4.150 -1.656 -3.870 1.00 95.12 100 ILE A C 1
ATOM 799 O O . ILE A 1 100 ? -4.004 -2.659 -4.574 1.00 95.12 100 ILE A O 1
ATOM 803 N N . LEU A 1 101 ? -3.363 -1.382 -2.826 1.00 95.56 101 LEU A N 1
ATOM 804 C CA . LEU A 1 101 ? -2.260 -2.248 -2.409 1.00 95.56 101 LEU A CA 1
ATOM 805 C C . LEU A 1 101 ? -2.769 -3.401 -1.527 1.00 95.56 101 LEU A C 1
ATOM 807 O O . LEU A 1 101 ? -3.688 -3.204 -0.730 1.00 95.56 101 LEU A O 1
ATOM 811 N N . PRO A 1 102 ? -2.162 -4.599 -1.599 1.00 94.56 102 PRO A N 1
ATOM 812 C CA . PRO A 1 102 ? -2.525 -5.711 -0.725 1.00 94.56 102 PRO A CA 1
ATOM 813 C C . PRO A 1 102 ? -2.408 -5.341 0.758 1.00 94.56 102 PRO A C 1
ATOM 815 O O . PRO A 1 102 ? -1.429 -4.712 1.174 1.00 94.56 102 PRO A O 1
ATOM 818 N N . ALA A 1 103 ? -3.408 -5.738 1.547 1.00 91.88 103 ALA A N 1
ATOM 819 C CA . ALA A 1 103 ? -3.548 -5.421 2.971 1.00 91.88 103 ALA A CA 1
ATOM 820 C C . ALA A 1 103 ? -3.607 -3.915 3.329 1.00 91.88 103 ALA A C 1
ATOM 822 O O . ALA A 1 103 ? -3.494 -3.569 4.508 1.00 91.88 103 ALA A O 1
ATOM 823 N N . SER A 1 104 ? -3.825 -3.015 2.357 1.00 92.75 104 SER A N 1
ATOM 824 C CA . SER A 1 104 ? -4.053 -1.587 2.627 1.00 92.75 104 SER A CA 1
ATOM 825 C C . SER A 1 104 ? -5.442 -1.312 3.213 1.00 92.75 104 SER A C 1
ATOM 827 O O . SER A 1 104 ? -6.323 -2.177 3.228 1.00 92.75 104 SER A O 1
ATOM 829 N N . ILE A 1 105 ? -5.658 -0.077 3.674 1.00 90.88 105 ILE A N 1
ATOM 830 C CA . ILE A 1 105 ? -6.967 0.386 4.153 1.00 90.88 105 ILE A CA 1
ATOM 831 C C . ILE A 1 105 ? -8.012 0.264 3.035 1.00 90.88 105 ILE A C 1
ATOM 833 O O . ILE A 1 105 ? -9.107 -0.242 3.268 1.00 90.88 105 ILE A O 1
ATOM 837 N N . GLU A 1 106 ? -7.669 0.649 1.807 1.00 93.62 106 GLU A N 1
ATOM 838 C CA . GLU A 1 106 ? -8.545 0.543 0.638 1.00 93.62 106 GLU A CA 1
ATOM 839 C C . GLU A 1 106 ? -8.893 -0.913 0.312 1.00 93.62 106 GLU A C 1
ATOM 841 O O . GLU A 1 106 ? -10.046 -1.201 -0.013 1.00 93.62 106 GLU A O 1
ATOM 846 N N . ALA A 1 107 ? -7.934 -1.839 0.442 1.00 94.00 107 ALA A N 1
ATOM 847 C CA . ALA A 1 107 ? -8.183 -3.266 0.247 1.00 94.00 107 ALA A CA 1
ATOM 848 C C . ALA A 1 107 ? -9.153 -3.817 1.302 1.00 94.00 107 ALA A C 1
ATOM 850 O O . ALA A 1 107 ? -10.100 -4.523 0.953 1.00 94.00 107 ALA A O 1
ATOM 851 N N . ARG A 1 108 ? -8.972 -3.435 2.576 1.00 92.75 108 ARG A N 1
ATOM 852 C CA . ARG A 1 108 ? -9.897 -3.798 3.663 1.00 92.75 108 ARG A CA 1
ATOM 853 C C . ARG A 1 108 ? -11.289 -3.224 3.407 1.00 92.75 108 ARG A C 1
ATOM 855 O O . ARG A 1 108 ? -12.265 -3.962 3.437 1.00 92.75 108 ARG A O 1
ATOM 862 N N . ILE A 1 109 ? -11.400 -1.941 3.058 1.00 93.75 109 ILE A N 1
ATOM 863 C CA . ILE A 1 109 ? -12.690 -1.317 2.719 1.00 93.75 109 ILE A CA 1
ATOM 864 C C . ILE A 1 109 ? -13.373 -2.060 1.562 1.00 93.75 109 ILE A C 1
ATOM 866 O O . ILE A 1 109 ? -14.576 -2.310 1.622 1.00 93.75 109 ILE A O 1
ATOM 870 N N . ALA A 1 110 ? -12.631 -2.423 0.512 1.00 94.69 110 ALA A N 1
ATOM 871 C CA . ALA A 1 110 ? -13.177 -3.181 -0.612 1.00 94.69 110 ALA A CA 1
ATOM 872 C C . ALA A 1 110 ? -13.682 -4.571 -0.186 1.00 94.69 110 ALA A C 1
ATOM 874 O O . ALA A 1 110 ? -14.762 -4.980 -0.619 1.00 94.69 110 ALA A O 1
ATOM 875 N N . LEU A 1 111 ? -12.953 -5.263 0.696 1.00 95.25 111 LEU A N 1
ATOM 876 C CA . LEU A 1 111 ? -13.362 -6.553 1.253 1.00 95.25 111 LEU A CA 1
ATOM 877 C C . LEU A 1 111 ? -14.652 -6.436 2.071 1.00 95.25 111 LEU A C 1
ATOM 879 O O . LEU A 1 111 ? -15.610 -7.145 1.780 1.00 95.25 111 LEU A O 1
ATOM 883 N N . TYR A 1 112 ? -14.738 -5.502 3.021 1.00 94.75 112 TYR A N 1
ATOM 884 C CA . TYR A 1 112 ? -15.936 -5.365 3.862 1.00 94.75 112 TYR A CA 1
ATOM 885 C C . TYR A 1 112 ? -17.150 -4.827 3.089 1.00 94.75 112 TYR A C 1
ATOM 887 O O . TYR A 1 112 ? -18.286 -5.180 3.394 1.00 94.75 112 TYR A O 1
ATOM 895 N N . LYS A 1 113 ? -16.947 -4.064 2.006 1.00 95.38 113 LYS A N 1
ATOM 896 C CA . LYS A 1 113 ? -18.033 -3.765 1.052 1.00 95.38 113 LYS A CA 1
ATOM 897 C C . LYS A 1 113 ? -18.568 -5.030 0.375 1.00 95.38 113 LYS A C 1
ATOM 899 O O . LYS A 1 113 ? -19.771 -5.127 0.137 1.00 95.38 113 LYS A O 1
ATOM 904 N N . LYS A 1 114 ? -17.693 -5.992 0.062 1.00 95.12 114 LYS A N 1
ATOM 905 C CA . LYS A 1 114 ? -18.079 -7.290 -0.507 1.00 95.12 114 LYS A CA 1
ATOM 906 C C . LYS A 1 114 ? -18.804 -8.162 0.525 1.00 95.12 114 LYS A C 1
ATOM 908 O O . LYS A 1 114 ? -19.806 -8.764 0.160 1.00 95.12 114 LYS A O 1
ATOM 913 N N . VAL A 1 115 ? -18.359 -8.158 1.785 1.00 94.50 115 VAL A N 1
ATOM 914 C CA . VAL A 1 115 ? -19.041 -8.818 2.918 1.00 94.50 115 VAL A CA 1
ATOM 915 C C . VAL A 1 115 ? -20.495 -8.352 3.008 1.00 94.50 115 VAL A C 1
ATOM 917 O O . VAL A 1 115 ? -21.401 -9.159 2.836 1.00 94.50 115 VAL A O 1
ATOM 920 N N . VAL A 1 116 ? -20.725 -7.037 3.104 1.00 94.25 116 VAL A N 1
ATOM 921 C CA . VAL A 1 116 ? -22.084 -6.461 3.170 1.00 94.25 116 VAL A CA 1
ATOM 922 C C . VAL A 1 116 ? -22.938 -6.846 1.954 1.00 94.25 116 VAL A C 1
ATOM 924 O O . VAL A 1 116 ? -24.147 -7.043 2.063 1.00 94.25 116 VAL A O 1
ATOM 927 N N . LEU A 1 117 ? -22.337 -6.944 0.764 1.00 95.75 117 LEU A N 1
ATOM 928 C CA . LEU A 1 117 ? -23.047 -7.390 -0.437 1.00 95.75 117 LEU A CA 1
ATOM 929 C C . LEU A 1 117 ? -23.467 -8.863 -0.336 1.00 95.75 117 LEU A C 1
ATOM 931 O O . LEU A 1 117 ? -24.568 -9.209 -0.759 1.00 95.75 117 LEU A O 1
ATOM 935 N N . TRP A 1 118 ? -22.587 -9.727 0.165 1.00 95.50 118 TRP A N 1
ATOM 936 C CA . TRP A 1 118 ? -22.841 -11.160 0.297 1.00 95.50 118 TRP A CA 1
ATOM 937 C C . TRP A 1 118 ? -23.896 -11.447 1.365 1.00 95.50 118 TRP A C 1
ATOM 939 O O . TRP A 1 118 ? -24.812 -12.223 1.098 1.00 95.50 118 TRP A O 1
ATOM 949 N N . GLU A 1 119 ? -23.862 -10.723 2.486 1.00 93.88 119 GLU A N 1
ATOM 950 C CA . GLU A 1 119 ? -24.905 -10.762 3.520 1.00 93.88 119 GLU A CA 1
ATOM 951 C C . GLU A 1 119 ? -26.275 -10.396 2.945 1.00 93.88 119 GLU A C 1
ATOM 953 O O . GLU A 1 119 ? -27.240 -11.140 3.105 1.00 93.88 119 GLU A O 1
ATOM 958 N N . LYS A 1 120 ? -26.355 -9.295 2.184 1.00 95.38 120 LYS A N 1
ATOM 959 C CA . LYS A 1 120 ? -27.602 -8.871 1.521 1.00 95.38 120 LYS A CA 1
ATOM 960 C C . LYS A 1 120 ? -28.136 -9.893 0.520 1.00 95.38 120 LYS A C 1
ATOM 962 O O . LYS A 1 120 ? -29.335 -9.916 0.265 1.00 95.38 120 LYS A O 1
ATOM 967 N N . LYS A 1 121 ? -27.256 -10.698 -0.076 1.00 96.62 121 LYS A N 1
ATOM 968 C CA . 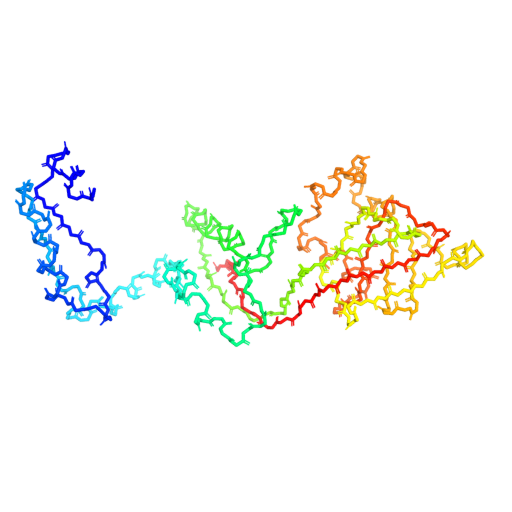LYS A 1 121 ? -27.620 -11.759 -1.022 1.00 96.62 121 LYS A CA 1
ATOM 969 C C . LYS A 1 121 ? -27.919 -13.098 -0.341 1.00 96.62 121 LYS A C 1
ATOM 971 O O . LYS A 1 121 ? -28.315 -14.025 -1.037 1.00 96.62 121 LYS A O 1
ATOM 976 N N . GLY A 1 122 ? -27.714 -13.216 0.973 1.00 95.25 122 GLY A N 1
ATOM 977 C CA . GLY A 1 122 ? -27.860 -14.480 1.697 1.00 95.25 122 GLY A CA 1
ATOM 978 C C . GLY A 1 122 ? -26.824 -15.542 1.308 1.00 95.25 122 GLY A C 1
ATOM 979 O O . GLY A 1 122 ? -27.070 -16.728 1.514 1.00 95.25 122 GLY A O 1
ATOM 980 N N . ILE A 1 123 ? -25.687 -15.137 0.731 1.00 95.56 123 ILE A N 1
ATOM 981 C CA . ILE A 1 123 ? -24.586 -16.053 0.403 1.00 95.56 123 ILE A CA 1
ATOM 982 C C . ILE A 1 123 ? -23.928 -16.478 1.717 1.00 95.56 123 ILE A C 1
ATOM 984 O O . ILE A 1 123 ? -23.667 -15.632 2.573 1.00 95.56 123 ILE A O 1
ATOM 988 N N . LYS A 1 124 ? -23.653 -17.773 1.885 1.00 94.75 124 LYS A N 1
ATOM 989 C CA . LYS A 1 124 ? -22.885 -18.275 3.029 1.00 94.75 124 LYS A CA 1
ATOM 990 C C . LYS A 1 124 ? -21.396 -18.110 2.751 1.00 94.75 124 LYS A C 1
ATOM 992 O O . LYS A 1 124 ? -20.922 -18.429 1.665 1.00 94.75 124 LYS A O 1
ATOM 997 N N . PHE A 1 125 ? -20.664 -17.570 3.718 1.00 94.81 125 PHE A N 1
ATOM 998 C CA . PHE A 1 125 ? -19.247 -17.287 3.548 1.00 94.81 125 PHE A CA 1
ATOM 999 C C . PHE A 1 125 ? -18.487 -17.260 4.865 1.00 94.81 125 PHE A C 1
ATOM 1001 O O . PHE A 1 125 ? -19.071 -17.144 5.942 1.00 94.81 125 PHE A O 1
ATOM 1008 N N . GLU A 1 126 ? -17.165 -17.287 4.744 1.00 93.88 126 GLU A N 1
ATOM 1009 C CA . GLU A 1 126 ? -16.215 -17.029 5.818 1.00 93.88 126 GLU A CA 1
ATOM 1010 C C . GLU A 1 126 ? -15.149 -16.017 5.394 1.00 93.88 126 GLU A C 1
ATOM 1012 O O . GLU A 1 126 ? -14.813 -15.865 4.215 1.00 93.88 126 GLU A O 1
ATOM 1017 N N . ILE A 1 127 ? -14.601 -15.322 6.392 1.00 93.19 127 ILE A N 1
ATOM 1018 C CA . ILE A 1 127 ? -13.412 -14.486 6.241 1.00 93.19 127 ILE A CA 1
ATOM 1019 C C . ILE A 1 127 ? -12.228 -15.271 6.801 1.00 93.19 127 ILE A C 1
ATOM 1021 O O . ILE A 1 127 ? -12.092 -15.428 8.017 1.00 93.19 127 ILE A O 1
ATOM 1025 N N . LEU A 1 128 ? -11.361 -15.753 5.914 1.00 92.94 128 LEU A N 1
ATOM 1026 C CA . LEU A 1 128 ? -10.126 -16.429 6.293 1.00 92.94 128 LEU A CA 1
ATOM 1027 C C . LEU A 1 128 ? -8.980 -15.431 6.369 1.00 92.94 128 LEU A C 1
ATOM 1029 O O . LEU A 1 128 ? -8.920 -14.460 5.614 1.00 92.94 128 LEU A O 1
ATOM 1033 N N . ARG A 1 129 ? -8.036 -15.696 7.271 1.00 92.38 129 ARG A N 1
ATOM 1034 C CA . ARG A 1 129 ? -6.800 -14.928 7.387 1.00 92.38 129 ARG A CA 1
ATOM 1035 C C . ARG A 1 129 ? -5.630 -15.793 6.960 1.00 92.38 129 ARG A C 1
ATOM 1037 O O . ARG A 1 129 ? -5.368 -16.823 7.574 1.00 92.38 129 ARG A O 1
ATOM 1044 N N . GLU A 1 130 ? -4.894 -15.333 5.961 1.00 94.50 130 GLU A N 1
ATOM 1045 C CA . GLU A 1 130 ? -3.730 -16.039 5.435 1.00 94.50 130 GLU A CA 1
ATOM 1046 C C . GLU A 1 130 ? -2.479 -15.164 5.473 1.00 94.50 130 GLU A C 1
ATOM 1048 O O . GLU A 1 130 ? -2.539 -13.932 5.391 1.00 94.50 130 GLU A O 1
ATOM 1053 N N . LYS A 1 131 ? -1.328 -15.822 5.621 1.00 95.38 131 LYS A N 1
ATOM 1054 C CA . LYS A 1 131 ? -0.019 -15.179 5.525 1.00 95.38 131 LYS A CA 1
ATOM 1055 C C . LYS A 1 131 ? 0.367 -15.068 4.061 1.00 95.38 131 LYS A C 1
ATOM 1057 O O . LYS A 1 131 ? 0.233 -16.030 3.312 1.00 95.38 131 LYS A O 1
ATOM 1062 N N . PHE A 1 132 ? 0.920 -13.928 3.677 1.00 94.38 132 PHE A N 1
ATOM 1063 C CA . PHE A 1 132 ? 1.438 -13.728 2.332 1.00 94.38 132 PHE A CA 1
ATOM 1064 C C . PHE A 1 132 ? 2.689 -12.853 2.344 1.00 94.38 132 PHE A C 1
ATOM 1066 O O . PHE A 1 132 ? 3.012 -12.184 3.331 1.00 94.38 132 PHE A O 1
ATOM 1073 N N . LEU A 1 133 ? 3.414 -12.886 1.229 1.00 93.81 133 LEU A N 1
ATOM 1074 C CA . LEU A 1 133 ? 4.564 -12.027 1.004 1.00 93.81 133 LEU A CA 1
ATOM 1075 C C . LEU A 1 133 ? 4.077 -10.695 0.429 1.00 93.81 133 LEU A C 1
ATOM 1077 O O . LEU A 1 133 ? 3.641 -10.631 -0.721 1.00 93.81 133 LEU A O 1
ATOM 1081 N N . ASN A 1 134 ? 4.117 -9.636 1.226 1.00 94.50 134 ASN A N 1
ATOM 1082 C CA . ASN A 1 134 ? 3.696 -8.308 0.805 1.00 94.50 134 ASN A CA 1
ATOM 1083 C C . ASN A 1 134 ? 4.877 -7.515 0.230 1.00 94.50 134 ASN A C 1
ATOM 1085 O O . ASN A 1 134 ? 6.043 -7.866 0.416 1.00 94.50 134 ASN A O 1
ATOM 1089 N N . TYR A 1 135 ? 4.559 -6.446 -0.495 1.00 95.12 135 TYR A N 1
ATOM 1090 C CA . TYR A 1 135 ? 5.535 -5.588 -1.154 1.00 95.12 135 TYR A CA 1
ATOM 1091 C C . TYR A 1 135 ? 5.106 -4.125 -1.126 1.00 95.12 135 TYR A C 1
ATOM 1093 O O . TYR A 1 135 ? 3.927 -3.799 -1.315 1.00 95.12 135 TYR A O 1
ATOM 1101 N N . ARG A 1 136 ? 6.075 -3.228 -0.936 1.00 95.00 136 ARG A N 1
ATOM 1102 C CA . ARG A 1 136 ? 5.899 -1.784 -1.113 1.00 95.00 136 ARG A CA 1
ATOM 1103 C C . ARG A 1 136 ? 7.054 -1.205 -1.913 1.00 95.00 136 ARG A C 1
ATOM 1105 O O . ARG A 1 136 ? 8.214 -1.422 -1.584 1.00 95.00 136 ARG A O 1
ATOM 1112 N N . LEU A 1 137 ? 6.719 -0.403 -2.919 1.00 95.38 137 LEU A N 1
ATOM 1113 C CA . LEU A 1 137 ? 7.657 0.541 -3.510 1.00 95.38 137 LEU A CA 1
ATOM 1114 C C . LEU A 1 137 ? 7.627 1.812 -2.655 1.00 95.38 137 LEU A C 1
ATOM 1116 O O . LEU A 1 137 ? 6.609 2.500 -2.623 1.00 95.38 137 LEU A O 1
ATOM 1120 N N . LEU A 1 138 ? 8.709 2.091 -1.933 1.00 94.25 138 LEU A N 1
ATOM 1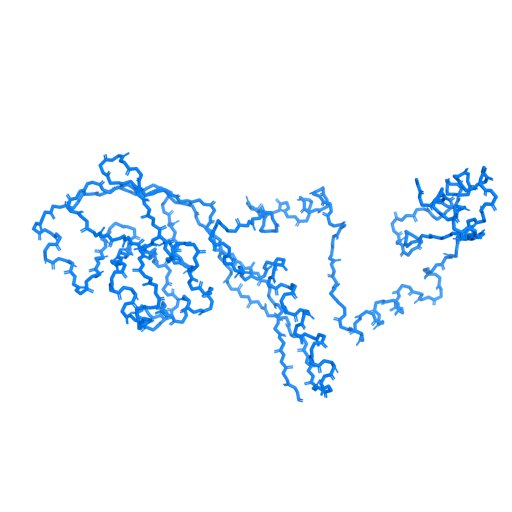121 C CA . LEU A 1 138 ? 8.800 3.253 -1.044 1.00 94.25 138 LEU A CA 1
ATOM 1122 C C . LEU A 1 138 ? 9.130 4.525 -1.825 1.00 94.25 138 LEU A C 1
ATOM 1124 O O . LEU A 1 138 ? 8.576 5.589 -1.559 1.00 94.25 138 LEU A O 1
ATOM 1128 N N . SER A 1 139 ? 10.038 4.417 -2.792 1.00 94.62 139 SER A N 1
ATOM 1129 C CA . SER A 1 139 ? 10.387 5.509 -3.694 1.00 94.62 139 SER A CA 1
ATOM 1130 C C . SER A 1 139 ? 11.021 4.975 -4.971 1.00 94.62 139 SER A C 1
ATOM 1132 O O . SER A 1 139 ? 11.624 3.901 -4.975 1.00 94.62 139 SER A O 1
ATOM 1134 N N . ALA A 1 140 ? 10.898 5.735 -6.057 1.00 96.19 140 ALA A N 1
ATOM 1135 C CA . ALA A 1 140 ? 11.602 5.463 -7.297 1.00 96.19 140 ALA A CA 1
ATOM 1136 C C . ALA A 1 140 ? 11.803 6.730 -8.129 1.00 96.19 140 ALA A C 1
ATOM 1138 O O . ALA A 1 140 ? 10.929 7.592 -8.194 1.00 96.19 140 ALA A O 1
ATOM 1139 N N . LEU A 1 141 ? 12.953 6.809 -8.789 1.00 97.75 141 LEU A N 1
ATOM 1140 C CA . LEU A 1 141 ? 13.326 7.844 -9.735 1.00 97.75 141 LEU A CA 1
ATOM 1141 C C . LEU A 1 141 ? 14.210 7.221 -10.811 1.00 97.75 141 LEU A C 1
ATOM 1143 O O . LEU A 1 141 ? 15.251 6.639 -10.511 1.00 97.75 141 LEU A O 1
ATOM 1147 N N . ILE A 1 142 ? 13.802 7.382 -12.065 1.00 97.88 142 ILE A N 1
ATOM 1148 C CA . ILE A 1 142 ? 14.561 6.922 -13.225 1.00 97.88 142 ILE A CA 1
ATOM 1149 C C . ILE A 1 142 ? 15.001 8.139 -14.017 1.00 97.88 142 ILE A C 1
ATOM 1151 O O . ILE A 1 142 ? 14.196 9.041 -14.270 1.00 97.88 142 ILE A O 1
ATOM 1155 N N . LYS A 1 143 ? 16.280 8.174 -14.388 1.00 98.38 143 LYS A N 1
ATOM 1156 C CA . LYS A 1 143 ? 16.854 9.229 -15.220 1.00 98.38 143 LYS A CA 1
ATOM 1157 C C . LYS A 1 143 ? 17.515 8.646 -16.462 1.00 98.38 143 LYS A C 1
ATOM 1159 O O . LYS A 1 143 ? 18.207 7.634 -16.365 1.00 98.38 143 LYS A O 1
ATOM 1164 N N . LEU A 1 144 ? 17.335 9.339 -17.581 1.00 97.44 144 LEU A N 1
ATOM 1165 C CA . LEU A 1 144 ? 18.074 9.150 -18.829 1.00 97.44 144 LEU A CA 1
ATOM 1166 C C . LEU A 1 144 ? 18.919 10.403 -19.044 1.00 97.44 144 LEU A C 1
ATOM 1168 O O . LEU A 1 144 ? 18.380 11.510 -19.023 1.00 97.44 144 LEU A O 1
ATOM 1172 N N . ASP A 1 145 ? 20.236 10.252 -19.153 1.00 96.19 145 ASP A N 1
ATOM 1173 C CA . ASP A 1 145 ? 21.186 11.366 -19.292 1.00 96.19 145 ASP A CA 1
ATOM 1174 C C . ASP A 1 145 ? 20.927 12.491 -18.275 1.00 96.19 145 ASP A C 1
ATOM 1176 O O . ASP A 1 145 ? 20.842 13.677 -18.598 1.00 96.19 145 ASP A O 1
ATOM 1180 N N . LYS A 1 146 ? 20.768 12.088 -17.005 1.00 96.06 146 LYS A N 1
ATOM 1181 C CA . LYS A 1 146 ? 20.459 12.939 -15.839 1.00 96.06 146 LYS A CA 1
ATOM 1182 C C . LYS A 1 146 ? 19.072 13.598 -15.839 1.00 96.06 146 LYS A C 1
ATOM 1184 O O . LYS A 1 146 ? 18.729 14.243 -14.844 1.00 96.06 146 LYS A O 1
ATOM 1189 N N . LYS A 1 147 ? 18.247 13.419 -16.873 1.00 97.62 147 LYS A N 1
ATOM 1190 C CA . LYS A 1 147 ? 16.876 13.948 -16.933 1.00 97.62 147 LYS A CA 1
ATOM 1191 C C . LYS A 1 147 ? 15.879 12.916 -16.399 1.00 97.62 147 LYS A C 1
ATOM 1193 O O . LYS A 1 147 ? 15.919 11.770 -16.844 1.00 97.62 147 LYS A O 1
ATOM 1198 N N . PRO A 1 148 ? 14.996 13.275 -15.450 1.00 97.81 148 PRO A N 1
ATOM 1199 C CA . PRO A 1 148 ? 13.984 12.356 -14.949 1.00 97.81 148 PRO A CA 1
ATOM 1200 C C . PRO A 1 148 ? 12.989 11.997 -16.054 1.00 97.81 148 PRO A C 1
ATOM 1202 O O . PRO A 1 148 ? 12.554 12.865 -16.811 1.00 97.81 148 PRO A O 1
ATOM 1205 N N . VAL A 1 149 ? 12.612 10.723 -16.115 1.00 97.88 149 VAL A N 1
ATOM 1206 C CA . VAL A 1 149 ? 11.645 10.216 -17.091 1.00 97.88 149 VAL A CA 1
ATOM 1207 C C . VAL A 1 149 ? 10.460 9.556 -16.411 1.00 97.88 149 VAL A C 1
ATOM 1209 O O . VAL A 1 149 ? 10.556 9.013 -15.308 1.00 97.88 149 VAL A O 1
ATOM 1212 N N . LYS A 1 150 ? 9.316 9.608 -17.092 1.00 97.38 150 LYS A N 1
ATOM 1213 C CA . LYS A 1 150 ? 8.108 8.913 -16.658 1.00 97.38 150 LYS A CA 1
ATOM 1214 C C . LYS A 1 150 ? 8.338 7.410 -16.743 1.00 97.38 150 LYS A C 1
ATOM 1216 O O . LYS A 1 150 ? 8.937 6.915 -17.695 1.00 97.38 150 LYS A O 1
ATOM 1221 N N . SER A 1 151 ? 7.862 6.695 -15.737 1.00 97.19 151 SER A N 1
ATOM 1222 C CA . SER A 1 151 ? 7.998 5.247 -15.650 1.00 97.19 151 SER A CA 1
ATOM 1223 C C . SER A 1 151 ? 6.870 4.663 -14.813 1.00 97.19 151 SER A C 1
ATOM 1225 O O . SER A 1 151 ? 6.312 5.340 -13.947 1.00 97.19 151 SER A O 1
ATOM 1227 N N . HIS A 1 152 ? 6.554 3.396 -15.064 1.00 97.56 152 HIS A N 1
ATOM 1228 C CA . HIS A 1 152 ? 5.733 2.589 -14.168 1.00 97.56 152 HIS A CA 1
ATOM 1229 C C . HIS A 1 152 ? 6.545 1.396 -13.701 1.00 97.56 152 HIS A C 1
ATOM 1231 O O . HIS A 1 152 ? 7.092 0.657 -14.516 1.00 97.56 152 HIS A O 1
ATOM 1237 N N . ILE A 1 153 ? 6.612 1.193 -12.394 1.00 97.31 153 ILE A N 1
ATOM 1238 C CA . ILE A 1 153 ? 7.309 0.053 -11.808 1.00 97.31 153 ILE A CA 1
ATOM 1239 C C . ILE A 1 153 ? 6.258 -0.966 -11.408 1.00 97.31 153 ILE A C 1
ATOM 1241 O O . ILE A 1 153 ? 5.385 -0.676 -10.591 1.00 97.31 153 ILE A O 1
ATOM 1245 N N . LEU A 1 154 ? 6.352 -2.156 -11.991 1.00 96.88 154 LEU A N 1
ATOM 1246 C CA . LEU A 1 154 ? 5.393 -3.223 -11.747 1.00 96.88 154 LEU A CA 1
ATOM 1247 C C . LEU A 1 154 ? 5.465 -3.696 -10.287 1.00 96.88 154 LEU A C 1
ATOM 1249 O O . LEU A 1 154 ? 6.549 -3.733 -9.694 1.00 96.88 154 LEU A O 1
ATOM 1253 N N . PHE A 1 155 ? 4.344 -4.131 -9.718 1.00 96.75 155 PHE A N 1
ATOM 1254 C CA . PHE A 1 155 ? 4.312 -4.750 -8.394 1.00 96.75 155 PHE A CA 1
ATOM 1255 C C . PHE A 1 155 ? 5.296 -5.936 -8.292 1.00 96.75 155 PHE A C 1
ATOM 1257 O O . PHE A 1 155 ? 5.510 -6.657 -9.270 1.00 96.75 155 PHE A O 1
ATOM 1264 N N . TYR A 1 156 ? 5.902 -6.118 -7.111 1.00 97.06 156 TYR A N 1
ATOM 1265 C CA . TYR A 1 156 ? 7.014 -7.048 -6.823 1.00 97.06 156 TYR A CA 1
ATOM 1266 C C . TYR A 1 156 ? 8.365 -6.753 -7.501 1.00 97.06 156 TYR A C 1
ATOM 1268 O O . TYR A 1 156 ? 9.247 -7.610 -7.522 1.00 97.06 156 TYR A O 1
ATOM 1276 N N . SER A 1 157 ? 8.572 -5.551 -8.033 1.00 97.25 157 SER A N 1
ATOM 1277 C CA . SER A 1 157 ? 9.886 -5.125 -8.536 1.00 97.25 157 SER A CA 1
ATOM 1278 C C . SER A 1 157 ? 10.842 -4.823 -7.381 1.00 97.25 157 SER A C 1
ATOM 1280 O O . SER A 1 157 ? 10.863 -3.705 -6.874 1.00 97.25 157 SER A O 1
ATOM 1282 N N . HIS A 1 158 ? 11.604 -5.820 -6.932 1.00 96.56 158 HIS A N 1
ATOM 1283 C CA . HIS A 1 158 ? 12.486 -5.678 -5.780 1.00 96.56 158 HIS A CA 1
ATOM 1284 C C . HIS A 1 158 ? 13.867 -5.164 -6.177 1.00 96.56 158 HIS A C 1
ATOM 1286 O O . HIS A 1 158 ? 14.597 -5.823 -6.911 1.00 96.56 158 HIS A O 1
ATOM 1292 N N . PHE A 1 159 ? 14.232 -4.005 -5.643 1.00 95.62 159 PHE A N 1
ATOM 1293 C CA . PHE A 1 159 ? 15.534 -3.385 -5.840 1.00 95.62 159 PHE A CA 1
ATOM 1294 C C . PHE A 1 159 ? 16.457 -3.755 -4.686 1.00 95.62 159 PHE A C 1
ATOM 1296 O O . PHE A 1 159 ? 16.280 -3.270 -3.565 1.00 95.62 159 PHE A O 1
ATOM 1303 N N . LYS A 1 160 ? 17.453 -4.600 -4.969 1.00 91.69 160 LYS A N 1
ATOM 1304 C CA . LYS A 1 160 ? 18.496 -4.952 -3.996 1.00 91.69 160 LYS A CA 1
ATOM 1305 C C . LYS A 1 160 ? 19.403 -3.754 -3.716 1.00 91.69 160 LYS A C 1
ATOM 1307 O O . LYS A 1 160 ? 19.816 -3.536 -2.579 1.00 91.69 160 LYS A O 1
ATOM 1312 N N . ASN A 1 161 ? 19.712 -2.982 -4.756 1.00 93.75 161 ASN A N 1
ATOM 1313 C CA . ASN A 1 161 ? 20.555 -1.798 -4.672 1.00 93.75 161 ASN A CA 1
ATOM 1314 C C . ASN A 1 161 ? 19.704 -0.531 -4.783 1.00 93.75 161 ASN A C 1
ATOM 1316 O O . ASN A 1 161 ? 18.906 -0.387 -5.704 1.00 93.75 161 ASN A O 1
ATOM 1320 N N . VAL A 1 162 ? 19.921 0.430 -3.878 1.00 95.75 162 VAL A N 1
ATOM 1321 C CA . VAL A 1 162 ? 19.189 1.711 -3.905 1.00 95.75 162 VAL A CA 1
ATOM 1322 C C . VAL A 1 162 ? 19.517 2.533 -5.152 1.00 95.75 162 VAL A C 1
ATOM 1324 O O . VAL A 1 162 ? 18.678 3.299 -5.618 1.00 95.75 162 VAL A O 1
ATOM 1327 N N . TYR A 1 163 ? 20.738 2.404 -5.674 1.00 97.38 163 TYR A N 1
ATOM 1328 C CA . TYR A 1 163 ? 21.217 3.126 -6.846 1.00 97.38 163 TYR A CA 1
ATOM 1329 C C . TYR A 1 163 ? 21.920 2.178 -7.810 1.00 97.38 163 TYR A C 1
ATOM 1331 O O . TYR A 1 163 ? 22.925 1.560 -7.455 1.00 97.38 163 TYR A O 1
ATOM 1339 N N . THR A 1 164 ? 21.440 2.147 -9.049 1.00 96.88 164 THR A N 1
ATOM 1340 C CA . THR A 1 164 ? 22.054 1.399 -10.146 1.00 96.88 164 THR A CA 1
ATOM 1341 C C . THR A 1 164 ? 22.228 2.310 -11.354 1.00 96.88 164 THR A C 1
ATOM 1343 O O . THR A 1 164 ? 21.315 3.039 -11.738 1.00 96.88 164 THR A O 1
ATOM 1346 N N . ARG A 1 165 ? 23.408 2.261 -11.982 1.00 96.06 165 ARG A N 1
ATOM 1347 C CA . ARG A 1 165 ? 23.722 3.031 -13.193 1.00 96.06 165 ARG A CA 1
ATOM 1348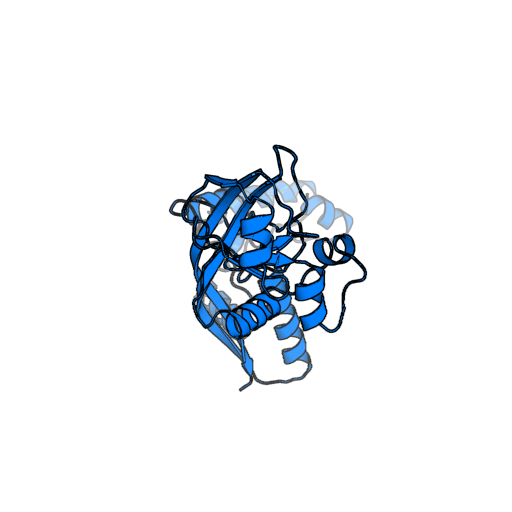 C C . ARG A 1 165 ? 24.324 2.150 -14.277 1.00 96.06 165 ARG A C 1
ATOM 1350 O O . ARG A 1 165 ? 25.145 1.281 -13.978 1.00 96.06 165 ARG A O 1
ATOM 1357 N N . PHE A 1 166 ? 23.959 2.409 -15.525 1.00 94.81 166 PHE A N 1
ATOM 1358 C CA . PHE A 1 166 ? 24.531 1.754 -16.702 1.00 94.81 166 PHE A CA 1
ATOM 1359 C C . PHE A 1 166 ? 24.294 2.605 -17.952 1.00 94.81 166 PHE A C 1
ATOM 1361 O O . PHE A 1 166 ? 23.463 3.507 -17.940 1.00 94.81 166 PHE A O 1
ATOM 1368 N N . SER A 1 167 ? 25.028 2.330 -19.026 1.00 93.69 167 SER A N 1
ATOM 1369 C CA . SER A 1 167 ? 24.845 3.002 -20.315 1.00 93.69 167 SER A CA 1
ATOM 1370 C C . SER A 1 167 ? 24.436 1.990 -21.371 1.00 93.69 167 SER A C 1
ATOM 1372 O O . SER A 1 167 ? 24.985 0.886 -21.403 1.00 93.69 167 SER A O 1
ATOM 1374 N N . LEU A 1 168 ? 23.494 2.380 -22.226 1.00 92.00 168 LEU A N 1
ATOM 1375 C CA . LEU A 1 168 ? 23.114 1.642 -23.425 1.00 92.00 168 LEU A CA 1
ATOM 1376 C C . LEU A 1 168 ? 23.629 2.399 -24.642 1.00 92.00 168 LEU A C 1
ATOM 1378 O O . LEU A 1 168 ? 23.288 3.562 -24.826 1.00 92.00 168 LEU A O 1
ATOM 1382 N N . ASP A 1 169 ? 24.448 1.741 -25.453 1.00 89.81 169 ASP A N 1
ATOM 1383 C CA . ASP A 1 169 ? 24.777 2.220 -26.793 1.00 89.81 169 ASP A CA 1
ATOM 1384 C C . ASP A 1 169 ? 23.774 1.649 -27.811 1.00 89.81 169 ASP A C 1
ATOM 1386 O O . ASP A 1 169 ? 22.993 0.739 -27.509 1.00 89.81 169 ASP A O 1
ATOM 1390 N N . GLU A 1 170 ? 23.758 2.217 -29.018 1.00 89.81 170 GLU A N 1
ATOM 1391 C CA . GLU A 1 170 ? 22.832 1.796 -30.074 1.00 89.81 170 GLU A CA 1
ATOM 1392 C C . GLU A 1 170 ? 23.001 0.328 -30.468 1.00 89.81 170 GLU A C 1
ATOM 1394 O O . GLU A 1 170 ? 22.009 -0.358 -30.715 1.00 89.81 170 GLU A O 1
ATOM 1399 N N . GLU A 1 171 ? 24.239 -0.161 -30.527 1.00 86.94 171 GLU A N 1
ATOM 1400 C CA . GLU A 1 171 ? 24.533 -1.531 -30.943 1.00 86.94 171 GLU A CA 1
ATOM 1401 C C . GLU A 1 171 ? 24.020 -2.546 -29.920 1.00 86.94 171 GLU A C 1
ATOM 1403 O O . GLU A 1 171 ? 23.272 -3.461 -30.280 1.00 86.94 171 GLU A O 1
ATOM 1408 N N . LYS A 1 172 ? 24.329 -2.356 -28.630 1.00 80.81 172 LYS A N 1
ATOM 1409 C CA . LYS A 1 172 ? 23.812 -3.210 -27.552 1.00 80.81 172 LYS A CA 1
ATOM 1410 C C . LYS A 1 172 ? 22.303 -3.124 -27.469 1.00 80.81 172 LYS A C 1
ATOM 1412 O O . LYS A 1 172 ? 21.673 -4.144 -27.189 1.00 80.81 172 LYS A O 1
ATOM 1417 N N . LEU A 1 173 ? 21.714 -1.948 -27.688 1.00 86.94 173 LEU A N 1
ATOM 1418 C CA . LEU A 1 173 ? 20.265 -1.821 -27.677 1.00 86.94 173 LEU A CA 1
ATOM 1419 C C . LEU A 1 173 ? 19.645 -2.631 -28.821 1.00 86.94 173 LEU A C 1
ATOM 1421 O O . LEU A 1 173 ? 18.785 -3.461 -28.551 1.00 86.94 173 LEU A O 1
ATOM 1425 N N . LYS A 1 174 ? 20.125 -2.479 -30.061 1.00 85.38 174 LYS A N 1
ATOM 1426 C CA . LYS A 1 174 ? 19.630 -3.243 -31.223 1.00 85.38 174 LYS A CA 1
ATOM 1427 C C . LYS A 1 174 ? 19.772 -4.758 -31.036 1.00 85.38 174 LYS A C 1
ATOM 1429 O O . LYS A 1 174 ? 18.892 -5.506 -31.447 1.00 85.38 174 LYS A O 1
ATOM 1434 N N . GLN A 1 175 ? 20.850 -5.216 -30.401 1.00 83.88 175 GLN A N 1
ATOM 1435 C CA . GLN A 1 175 ? 21.090 -6.645 -30.167 1.00 83.88 175 GLN A CA 1
ATOM 1436 C C . GLN A 1 175 ? 20.220 -7.234 -29.041 1.00 83.88 175 GLN A C 1
ATOM 1438 O O . GLN A 1 175 ? 19.789 -8.389 -29.123 1.00 83.88 175 GLN A O 1
ATOM 1443 N N . ASN A 1 176 ? 19.974 -6.462 -27.976 1.00 86.44 176 ASN A N 1
ATOM 1444 C CA . ASN A 1 176 ? 19.352 -6.964 -26.745 1.00 86.44 176 ASN A CA 1
ATOM 1445 C C . ASN A 1 176 ? 17.879 -6.573 -26.577 1.00 86.44 176 ASN A C 1
ATOM 1447 O O . ASN A 1 176 ? 17.176 -7.222 -25.798 1.00 86.44 176 ASN A O 1
ATOM 1451 N N . LEU A 1 177 ? 17.403 -5.541 -27.279 1.00 91.06 177 LEU A N 1
ATOM 1452 C CA . LEU A 1 177 ? 15.992 -5.171 -27.315 1.00 91.06 177 LEU A CA 1
ATOM 1453 C C . LEU A 1 177 ? 15.247 -6.156 -28.217 1.00 91.06 177 LEU A C 1
ATOM 1455 O O . LEU A 1 177 ? 15.322 -6.088 -29.441 1.00 91.06 177 LEU A O 1
ATOM 1459 N N . LYS A 1 178 ? 14.517 -7.087 -27.605 1.00 89.62 178 LYS A N 1
ATOM 1460 C CA . LYS A 1 178 ? 13.752 -8.112 -28.325 1.00 89.62 178 LYS A CA 1
ATOM 1461 C C . LYS A 1 178 ? 12.275 -7.929 -28.048 1.00 89.62 178 LYS A C 1
ATOM 1463 O O . LYS A 1 178 ? 11.846 -8.015 -26.901 1.00 89.62 178 LYS A O 1
ATOM 1468 N N . GLU A 1 179 ? 11.512 -7.657 -29.104 1.00 91.50 179 GLU A N 1
ATOM 1469 C CA . GLU A 1 179 ? 10.062 -7.441 -29.040 1.00 91.50 179 GLU A CA 1
ATOM 1470 C C . GLU A 1 179 ? 9.642 -6.431 -27.955 1.00 91.50 179 GLU A C 1
ATOM 1472 O O . GLU A 1 179 ? 8.677 -6.674 -27.237 1.00 91.50 179 GLU A O 1
ATOM 1477 N N . GLY A 1 180 ? 10.385 -5.332 -27.783 1.00 93.38 180 GLY A N 1
ATOM 1478 C CA . GLY A 1 180 ? 10.097 -4.310 -26.766 1.00 93.38 180 GLY A CA 1
ATOM 1479 C C . GLY A 1 180 ? 10.525 -4.668 -25.336 1.00 93.38 180 GLY A C 1
ATOM 1480 O O . GLY A 1 180 ? 10.139 -3.971 -24.399 1.00 93.38 180 GLY A O 1
ATOM 1481 N N . PHE A 1 181 ? 11.308 -5.734 -25.141 1.00 96.19 181 PHE A N 1
ATOM 1482 C CA . PHE A 1 181 ? 11.923 -6.089 -23.859 1.00 96.19 181 PHE A CA 1
ATOM 1483 C C . PHE A 1 181 ? 13.436 -5.902 -23.901 1.00 96.19 181 PHE A C 1
ATOM 1485 O O . PHE A 1 181 ? 14.103 -6.435 -24.787 1.00 96.19 181 PHE A O 1
ATOM 1492 N N . TYR A 1 182 ? 13.987 -5.241 -22.887 1.00 95.56 182 TYR A N 1
ATOM 1493 C CA . TYR A 1 182 ? 15.425 -5.165 -22.647 1.00 95.56 182 TYR A CA 1
ATOM 1494 C C . TYR A 1 182 ? 15.745 -5.713 -21.254 1.00 95.56 182 TYR A C 1
ATOM 1496 O O . TYR A 1 182 ? 15.154 -5.292 -20.260 1.00 95.56 182 TYR A O 1
ATOM 1504 N N . ARG A 1 183 ? 16.681 -6.663 -21.169 1.00 93.69 183 ARG A N 1
ATOM 1505 C CA . ARG A 1 183 ? 17.135 -7.249 -19.899 1.00 93.69 183 ARG A CA 1
ATOM 1506 C C . ARG A 1 183 ? 18.523 -6.717 -19.568 1.00 93.69 183 ARG A C 1
ATOM 1508 O O . ARG A 1 183 ? 19.477 -6.964 -20.297 1.00 93.69 183 ARG A O 1
ATOM 1515 N N . SER A 1 184 ? 18.619 -5.992 -18.463 1.00 90.38 184 SER A N 1
ATOM 1516 C CA . SER A 1 184 ? 19.870 -5.485 -17.918 1.00 90.38 184 SER A CA 1
ATOM 1517 C C . SER A 1 184 ? 20.572 -6.575 -17.114 1.00 90.38 184 SER A C 1
ATOM 1519 O O . SER A 1 184 ? 19.969 -7.211 -16.254 1.00 90.38 184 SER A O 1
ATOM 1521 N N . THR A 1 185 ? 21.878 -6.730 -17.327 1.00 86.94 185 THR A N 1
ATOM 1522 C CA . THR A 1 185 ? 22.743 -7.537 -16.450 1.00 86.94 185 THR A CA 1
ATOM 1523 C C . THR A 1 185 ? 23.068 -6.828 -15.134 1.00 86.94 185 THR A C 1
ATOM 1525 O O . THR A 1 185 ? 23.609 -7.433 -14.217 1.00 86.94 185 THR A O 1
ATOM 1528 N N . LYS A 1 186 ? 22.762 -5.528 -15.021 1.00 88.00 186 LYS A N 1
ATOM 1529 C CA . LYS A 1 186 ? 22.849 -4.775 -13.766 1.00 88.00 186 LYS A CA 1
ATOM 1530 C C . LYS A 1 186 ? 21.523 -4.883 -13.020 1.00 88.00 186 LYS A C 1
ATOM 1532 O O . LYS A 1 186 ? 20.511 -4.428 -13.557 1.00 88.00 186 LYS A O 1
ATOM 1537 N N . ASP A 1 187 ? 21.575 -5.436 -11.806 1.00 86.81 187 ASP A N 1
ATOM 1538 C CA . ASP A 1 187 ? 20.436 -5.613 -10.882 1.00 86.81 187 ASP A CA 1
ATOM 1539 C C . ASP A 1 187 ? 19.280 -6.432 -11.493 1.00 86.81 187 ASP A C 1
ATOM 1541 O O . ASP A 1 187 ? 18.119 -6.256 -11.132 1.00 86.81 187 ASP A O 1
ATOM 1545 N N . GLU A 1 188 ? 19.606 -7.272 -12.489 1.00 93.75 188 GLU A N 1
ATOM 1546 C CA . GLU A 1 188 ? 18.687 -8.183 -13.185 1.00 93.75 188 GLU A CA 1
ATOM 1547 C C . GLU A 1 188 ? 17.381 -7.504 -13.648 1.00 93.75 188 GLU A C 1
ATOM 1549 O O . GLU A 1 188 ? 16.315 -8.125 -13.697 1.00 93.75 188 GLU A O 1
ATOM 1554 N N . MET A 1 189 ? 17.454 -6.207 -13.972 1.00 95.75 189 MET A N 1
ATOM 1555 C CA . MET A 1 189 ? 16.288 -5.389 -14.296 1.00 95.75 189 MET A CA 1
ATOM 1556 C C . MET A 1 189 ? 15.754 -5.706 -15.688 1.00 95.75 189 MET A C 1
ATOM 1558 O O . MET A 1 189 ? 16.507 -5.898 -16.644 1.00 95.75 189 MET A O 1
ATOM 1562 N N . VAL A 1 190 ? 14.437 -5.658 -15.832 1.00 97.00 190 VAL A N 1
ATOM 1563 C CA . VAL A 1 190 ? 13.743 -5.783 -17.108 1.00 97.00 190 VAL A CA 1
ATOM 1564 C C . VAL A 1 190 ? 13.065 -4.462 -17.432 1.00 97.00 190 VAL A C 1
ATOM 1566 O O . VAL A 1 190 ? 12.199 -3.995 -16.696 1.00 97.00 190 VAL A O 1
ATOM 1569 N N . PHE A 1 191 ? 13.430 -3.881 -18.565 1.00 97.69 191 PHE A N 1
ATOM 1570 C CA . PHE A 1 191 ? 12.753 -2.732 -19.139 1.00 97.69 191 PHE A CA 1
ATOM 1571 C C . PHE A 1 191 ? 11.782 -3.207 -20.215 1.00 97.69 191 PHE A C 1
ATOM 1573 O O . PHE A 1 191 ? 12.111 -4.088 -21.014 1.00 97.69 191 PHE A O 1
ATOM 1580 N N . VAL A 1 192 ? 10.584 -2.634 -20.223 1.00 98.19 192 VAL A N 1
ATOM 1581 C CA . VAL A 1 192 ? 9.523 -2.974 -21.174 1.00 98.19 192 VAL A CA 1
ATOM 1582 C C . VAL A 1 192 ? 9.012 -1.697 -21.815 1.00 98.19 192 VAL A C 1
ATOM 1584 O O . VAL A 1 192 ? 8.647 -0.751 -21.116 1.00 98.19 192 VAL A O 1
ATOM 1587 N N . GLU A 1 193 ? 8.968 -1.667 -23.139 1.00 98.12 193 GLU A N 1
ATOM 1588 C CA . GLU A 1 193 ? 8.369 -0.551 -23.862 1.00 98.12 193 GLU A CA 1
ATOM 1589 C C . GLU A 1 193 ? 6.851 -0.561 -23.711 1.00 98.12 193 GLU A C 1
ATOM 1591 O O . GLU A 1 193 ? 6.191 -1.607 -23.765 1.00 98.12 193 GLU A O 1
ATOM 1596 N N . PHE A 1 194 ? 6.278 0.627 -23.538 1.00 98.50 194 PHE A N 1
ATOM 1597 C CA . PHE A 1 194 ? 4.856 0.783 -23.283 1.00 98.50 194 PHE A CA 1
ATOM 1598 C C . PHE A 1 194 ? 3.998 0.195 -24.406 1.00 98.50 194 PHE A C 1
ATOM 1600 O O . PHE A 1 194 ? 3.012 -0.477 -24.110 1.00 98.50 194 PHE A O 1
ATOM 1607 N N . TRP A 1 195 ? 4.375 0.382 -25.677 1.00 97.75 195 TRP A N 1
ATOM 1608 C CA . TRP A 1 195 ? 3.626 -0.179 -26.809 1.00 97.75 195 TRP A CA 1
ATOM 1609 C C . TRP A 1 195 ? 3.498 -1.706 -26.692 1.00 97.75 195 TRP A C 1
ATOM 1611 O O . TRP A 1 195 ? 2.412 -2.261 -26.876 1.00 97.75 195 TRP A O 1
ATOM 1621 N N . ARG A 1 196 ? 4.584 -2.386 -26.298 1.00 97.19 196 ARG A N 1
ATOM 1622 C CA . ARG A 1 196 ? 4.608 -3.839 -26.129 1.00 97.19 196 ARG A CA 1
ATOM 1623 C C . ARG A 1 196 ? 3.768 -4.257 -24.938 1.00 97.19 196 ARG A C 1
ATOM 1625 O O . ARG A 1 196 ? 2.983 -5.199 -25.043 1.00 97.19 196 ARG A O 1
ATOM 1632 N N . PHE A 1 197 ? 3.923 -3.560 -23.815 1.00 97.88 197 PHE A N 1
ATOM 1633 C CA . PHE A 1 197 ? 3.120 -3.806 -22.625 1.00 97.88 197 PHE A CA 1
ATOM 1634 C C . PHE A 1 197 ? 1.621 -3.673 -22.933 1.00 97.88 197 PHE A C 1
ATOM 1636 O O . PHE A 1 197 ? 0.846 -4.581 -22.643 1.00 97.88 197 PHE A O 1
ATOM 1643 N N . ASN A 1 198 ? 1.220 -2.580 -23.584 1.00 97.75 198 ASN A N 1
ATOM 1644 C CA . ASN A 1 198 ? -0.168 -2.280 -23.929 1.00 97.75 198 ASN A CA 1
ATOM 1645 C C . ASN A 1 198 ? -0.766 -3.310 -24.908 1.00 97.75 198 ASN A C 1
ATOM 1647 O O . ASN A 1 198 ? -1.939 -3.676 -24.779 1.00 97.75 198 ASN A O 1
ATOM 1651 N N . ALA A 1 199 ? 0.048 -3.864 -25.814 1.00 97.25 199 ALA A N 1
ATOM 1652 C CA . ALA A 1 199 ? -0.373 -4.921 -26.732 1.00 97.25 199 ALA A CA 1
ATOM 1653 C C . ALA A 1 199 ? -0.881 -6.183 -26.001 1.00 97.25 199 ALA A C 1
ATOM 1655 O O . ALA A 1 199 ? -1.873 -6.777 -26.429 1.00 97.25 199 ALA A O 1
ATOM 1656 N N . PHE A 1 200 ? -0.300 -6.557 -24.850 1.00 96.62 200 PHE A N 1
ATOM 1657 C CA . PHE A 1 200 ? -0.797 -7.685 -24.038 1.00 96.62 200 PHE A CA 1
ATOM 1658 C C . PHE A 1 200 ? -2.206 -7.463 -23.475 1.00 96.62 200 PHE A C 1
ATOM 1660 O O . PHE A 1 200 ? -2.892 -8.424 -23.124 1.00 96.62 200 PHE A O 1
ATOM 1667 N N . PHE A 1 201 ? -2.646 -6.208 -23.404 1.00 96.75 201 PHE A N 1
ATOM 1668 C CA . PHE A 1 201 ? -3.941 -5.806 -22.865 1.00 96.75 201 PHE A CA 1
ATOM 1669 C C . PHE A 1 201 ? -4.856 -5.225 -23.944 1.00 96.75 201 PHE A C 1
ATOM 1671 O O . PHE A 1 201 ? -5.738 -4.430 -23.630 1.00 96.75 201 PHE A O 1
ATOM 1678 N N . LYS A 1 202 ? -4.665 -5.640 -25.206 1.00 96.25 202 LYS A N 1
ATOM 1679 C CA . LYS A 1 202 ? -5.486 -5.224 -26.356 1.00 96.25 202 LYS A CA 1
ATOM 1680 C C . LYS A 1 202 ? -5.550 -3.700 -26.518 1.00 96.25 202 LYS A C 1
ATOM 1682 O O . LYS A 1 202 ? -6.610 -3.156 -26.807 1.00 96.25 202 LYS A O 1
ATOM 1687 N N . ASN A 1 203 ? -4.422 -3.020 -26.305 1.00 93.62 203 ASN A N 1
ATOM 1688 C CA . ASN A 1 203 ? -4.306 -1.564 -26.410 1.00 93.62 203 ASN A CA 1
ATOM 1689 C C . ASN A 1 203 ? -5.321 -0.809 -25.538 1.00 93.62 203 ASN A C 1
ATOM 1691 O O . ASN A 1 203 ? -5.933 0.168 -25.963 1.00 93.62 203 ASN A O 1
ATOM 1695 N N . LYS A 1 204 ? -5.503 -1.286 -24.301 1.00 95.94 204 LYS A N 1
ATOM 1696 C CA . LYS A 1 204 ? -6.430 -0.714 -23.318 1.00 95.94 204 LYS A CA 1
ATOM 1697 C C . LYS A 1 204 ? -6.215 0.787 -23.093 1.00 95.94 204 LYS A C 1
ATOM 1699 O O . LYS A 1 204 ? -7.189 1.495 -22.841 1.00 95.94 204 LYS A O 1
ATOM 1704 N N . TRP A 1 205 ? -4.967 1.251 -23.125 1.00 97.75 205 TRP A N 1
ATOM 1705 C CA . TRP A 1 205 ? -4.623 2.651 -22.864 1.00 97.75 205 TRP A CA 1
ATOM 1706 C C . TRP A 1 205 ? -4.317 3.403 -24.152 1.00 97.75 205 TRP A C 1
ATOM 1708 O O . TRP A 1 205 ? -3.688 2.858 -25.060 1.00 97.75 205 TRP A O 1
ATOM 1718 N N . LYS A 1 206 ? -4.714 4.679 -24.209 1.00 96.56 206 LYS A N 1
ATOM 1719 C CA . LYS A 1 206 ? -4.509 5.524 -25.402 1.00 96.56 206 LYS A CA 1
ATOM 1720 C C . LYS A 1 206 ? -3.052 5.939 -25.593 1.00 96.56 206 LYS A C 1
ATOM 1722 O O . LYS A 1 206 ? -2.568 6.015 -26.713 1.00 96.56 206 LYS A O 1
ATOM 1727 N N . ASN A 1 207 ? -2.378 6.262 -24.496 1.00 97.62 207 ASN A N 1
ATOM 1728 C CA . ASN A 1 207 ? -0.989 6.704 -24.465 1.00 97.62 207 ASN A CA 1
ATOM 1729 C C . ASN A 1 207 ? -0.383 6.394 -23.090 1.00 97.62 207 ASN A C 1
ATOM 1731 O O . ASN A 1 207 ? -1.077 5.922 -22.183 1.00 97.62 207 ASN A O 1
ATOM 1735 N N . PHE A 1 208 ? 0.914 6.661 -22.939 1.00 97.75 208 PHE A N 1
ATOM 1736 C CA . PHE A 1 208 ? 1.626 6.332 -21.710 1.00 97.75 208 PHE A CA 1
ATOM 1737 C C . PHE A 1 208 ? 1.094 7.109 -20.494 1.00 97.75 208 PHE A C 1
ATOM 1739 O O . PHE A 1 208 ? 0.985 6.556 -19.405 1.00 97.75 208 PHE A O 1
ATOM 1746 N N . GLU A 1 209 ? 0.657 8.354 -20.680 1.00 96.50 209 GLU A N 1
ATOM 1747 C CA . GLU A 1 209 ? 0.048 9.167 -19.618 1.00 96.50 209 GLU A CA 1
ATOM 1748 C C . GLU A 1 209 ? -1.260 8.589 -19.075 1.00 96.50 209 GLU A C 1
ATOM 1750 O O . GLU A 1 209 ? -1.493 8.562 -17.865 1.00 96.50 209 GLU A O 1
ATOM 1755 N N . ASP A 1 210 ? -2.128 8.117 -19.967 1.00 95.94 210 ASP A N 1
ATOM 1756 C CA . ASP A 1 210 ? -3.377 7.453 -19.594 1.00 95.94 210 ASP A CA 1
ATOM 1757 C C . ASP A 1 210 ? -3.101 6.179 -18.780 1.00 95.94 210 ASP A C 1
ATOM 1759 O O . ASP A 1 210 ? -3.748 5.929 -17.758 1.00 95.94 210 ASP A O 1
ATOM 1763 N N . PHE A 1 211 ? -2.069 5.425 -19.170 1.00 96.94 211 PHE A N 1
ATOM 1764 C CA . PHE A 1 211 ? -1.601 4.264 -18.419 1.00 96.94 211 PHE A CA 1
ATOM 1765 C C . PHE A 1 211 ? -1.099 4.623 -17.018 1.00 96.94 211 PHE A C 1
ATOM 1767 O O . PHE A 1 211 ? -1.546 4.011 -16.049 1.00 96.94 211 PHE A O 1
ATOM 1774 N N . LEU A 1 212 ? -0.249 5.642 -16.873 1.00 95.94 212 LEU A N 1
ATOM 1775 C CA . LEU A 1 212 ? 0.291 6.046 -15.567 1.00 95.94 212 LEU A CA 1
ATOM 1776 C C . LEU A 1 212 ? -0.792 6.530 -14.595 1.00 95.94 212 LEU A C 1
ATOM 1778 O O . LEU A 1 212 ? -0.691 6.310 -13.387 1.00 95.94 212 LEU A O 1
ATOM 1782 N N . LYS A 1 213 ? -1.853 7.163 -15.108 1.00 93.94 213 LYS A N 1
ATOM 1783 C CA . LYS A 1 213 ? -2.993 7.616 -14.295 1.00 93.94 213 LYS A CA 1
ATOM 1784 C C . LYS A 1 213 ? -3.888 6.469 -13.835 1.00 93.94 213 LYS A C 1
ATOM 1786 O O . LYS A 1 213 ? -4.558 6.599 -12.809 1.00 93.94 213 LYS A O 1
ATOM 1791 N N . ARG A 1 214 ? -3.981 5.399 -14.630 1.00 93.56 214 ARG A N 1
ATOM 1792 C CA . ARG A 1 214 ? -4.897 4.269 -14.415 1.00 93.56 214 ARG A CA 1
ATOM 1793 C C . ARG A 1 214 ? -4.218 2.951 -14.798 1.00 93.56 214 ARG A C 1
ATOM 1795 O O . ARG A 1 214 ? -4.659 2.301 -15.755 1.00 93.56 214 ARG A O 1
ATOM 1802 N N . PRO A 1 215 ? -3.170 2.534 -14.069 1.00 95.94 215 PRO A N 1
ATOM 1803 C CA . PRO A 1 215 ? -2.476 1.294 -14.377 1.00 95.94 215 PRO A CA 1
ATOM 1804 C C . PRO A 1 215 ? -3.370 0.084 -14.077 1.00 95.94 215 PRO A C 1
ATOM 1806 O O . PRO A 1 215 ? -4.537 0.190 -13.685 1.00 95.94 215 PRO A O 1
ATOM 1809 N N . LEU A 1 216 ? -2.829 -1.112 -14.286 1.00 96.31 216 LEU A N 1
ATOM 1810 C CA . LEU A 1 216 ? -3.503 -2.347 -13.902 1.00 96.31 216 LEU A CA 1
ATOM 1811 C C . LEU A 1 216 ? -3.763 -2.402 -12.395 1.00 96.31 216 LEU A C 1
ATOM 1813 O O . LEU A 1 216 ? -3.069 -1.784 -11.601 1.00 96.31 216 LEU A O 1
ATOM 1817 N N . SER A 1 217 ? -4.736 -3.204 -11.970 1.00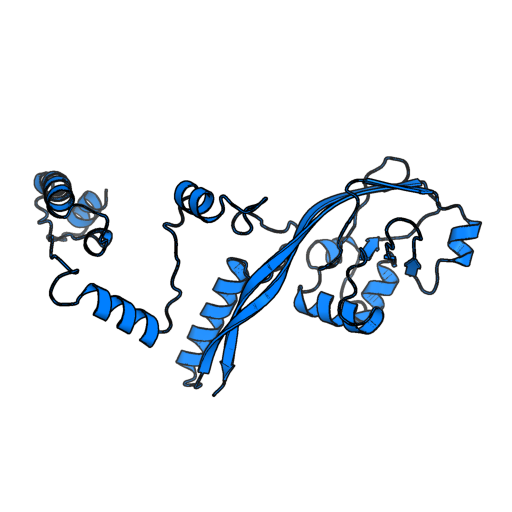 96.75 217 SER A N 1
ATOM 1818 C CA . SER A 1 217 ? -4.797 -3.625 -10.566 1.00 96.75 217 SER A CA 1
ATOM 1819 C C . SER A 1 217 ? -3.565 -4.467 -10.220 1.00 96.75 217 SER A C 1
ATOM 1821 O O . SER A 1 217 ? -3.129 -5.248 -11.068 1.00 96.75 217 SER A O 1
ATOM 1823 N N . VAL A 1 218 ? -3.101 -4.428 -8.968 1.00 96.25 218 VAL A N 1
ATOM 1824 C CA . VAL A 1 218 ? -1.974 -5.251 -8.486 1.00 96.25 218 VAL A CA 1
ATOM 1825 C C . VAL A 1 218 ? -2.135 -6.735 -8.845 1.00 96.25 218 VAL A C 1
ATOM 1827 O O . VAL A 1 218 ? -1.203 -7.359 -9.339 1.00 96.25 218 VAL A O 1
ATOM 1830 N N . GLN A 1 219 ? -3.336 -7.303 -8.701 1.00 95.62 219 GLN A N 1
ATOM 1831 C CA . GLN A 1 219 ? -3.596 -8.702 -9.070 1.00 95.62 219 GLN A CA 1
ATOM 1832 C C . GLN A 1 219 ? -3.362 -8.987 -10.562 1.00 95.62 219 GLN A C 1
ATOM 1834 O O . GLN A 1 219 ? -2.851 -10.044 -10.922 1.00 95.62 219 GLN A O 1
ATOM 1839 N N . ALA A 1 220 ? -3.739 -8.057 -11.440 1.00 97.00 220 ALA A N 1
ATOM 1840 C CA . ALA A 1 220 ? -3.522 -8.194 -12.877 1.00 97.00 220 ALA A CA 1
ATOM 1841 C C . ALA A 1 220 ? -2.037 -8.047 -13.241 1.00 97.00 220 ALA A C 1
ATOM 1843 O O . ALA A 1 220 ? -1.558 -8.774 -14.109 1.00 97.00 220 ALA A O 1
ATOM 1844 N N . GLU A 1 221 ? -1.298 -7.179 -12.544 1.00 96.94 221 GLU A N 1
ATOM 1845 C CA . GLU A 1 221 ? 0.158 -7.088 -12.688 1.00 96.94 221 GLU A CA 1
ATOM 1846 C C . GLU A 1 221 ? 0.858 -8.375 -12.261 1.00 96.94 221 GLU A C 1
ATOM 1848 O O . GLU A 1 221 ? 1.693 -8.881 -13.005 1.00 96.94 221 GLU A O 1
ATOM 1853 N N . ILE A 1 222 ? 0.477 -8.948 -11.115 1.00 96.69 222 ILE A N 1
ATOM 1854 C CA . ILE A 1 222 ? 1.018 -10.226 -10.633 1.00 96.69 222 ILE A CA 1
ATOM 1855 C C . ILE A 1 222 ? 0.709 -11.350 -11.630 1.00 96.69 222 ILE A C 1
ATOM 1857 O O . ILE A 1 222 ? 1.595 -12.127 -11.974 1.00 96.69 222 ILE A O 1
ATOM 1861 N N . LYS A 1 223 ? -0.524 -11.419 -12.155 1.00 97.25 223 LYS A N 1
ATOM 1862 C CA . LYS A 1 223 ? -0.900 -12.406 -13.184 1.00 97.25 223 LYS A CA 1
ATOM 1863 C C . LYS A 1 223 ? -0.050 -12.266 -14.446 1.00 97.25 223 LYS A C 1
ATOM 1865 O O . LYS A 1 223 ? 0.423 -13.267 -14.978 1.00 97.25 223 LYS A O 1
ATOM 1870 N N . TRP A 1 224 ? 0.147 -11.037 -14.920 1.00 97.25 224 TRP A N 1
ATOM 1871 C CA . TRP A 1 224 ? 0.967 -10.771 -16.100 1.00 97.25 224 TRP A CA 1
ATOM 1872 C C . TRP A 1 224 ? 2.445 -11.099 -15.858 1.00 97.25 224 TRP A C 1
ATOM 1874 O O . TRP A 1 224 ? 3.051 -11.788 -16.678 1.00 97.25 224 TRP A O 1
ATOM 1884 N N . ARG A 1 225 ? 2.989 -10.702 -14.699 1.00 96.94 225 ARG A N 1
ATOM 1885 C CA . ARG A 1 225 ? 4.344 -11.054 -14.257 1.00 96.94 225 ARG A CA 1
ATOM 1886 C C . ARG A 1 225 ? 4.543 -12.566 -14.265 1.00 96.94 225 ARG A C 1
ATOM 1888 O O . ARG A 1 225 ? 5.452 -13.047 -14.929 1.00 96.94 225 ARG A O 1
ATOM 1895 N N . ASN A 1 226 ? 3.672 -13.310 -13.585 1.00 96.88 226 ASN A N 1
ATOM 1896 C CA . ASN A 1 226 ? 3.787 -14.764 -13.479 1.00 96.88 226 ASN A CA 1
ATOM 1897 C C . ASN A 1 226 ? 3.724 -15.443 -14.851 1.00 96.88 226 ASN A C 1
ATOM 1899 O O . ASN A 1 226 ? 4.467 -16.387 -15.101 1.00 96.88 226 ASN A O 1
ATOM 1903 N N . LYS A 1 227 ? 2.870 -14.942 -15.754 1.00 96.75 227 LYS A N 1
ATOM 1904 C CA . LYS A 1 227 ? 2.738 -15.481 -17.112 1.00 96.75 227 LYS A CA 1
ATOM 1905 C C . LYS A 1 227 ? 4.012 -15.310 -17.948 1.00 96.75 227 LYS A C 1
ATOM 1907 O O . LYS A 1 227 ? 4.312 -16.190 -18.744 1.00 96.75 227 LYS A O 1
ATOM 1912 N N . LEU A 1 228 ? 4.723 -14.189 -17.812 1.00 95.50 228 LEU A N 1
ATOM 1913 C CA . LEU A 1 228 ? 5.893 -13.884 -18.648 1.00 95.50 228 LEU A CA 1
ATOM 1914 C C . LEU A 1 228 ? 7.238 -14.257 -18.021 1.00 95.50 228 LEU A C 1
ATOM 1916 O O . LEU A 1 228 ? 8.163 -14.613 -18.745 1.00 95.50 228 LEU A O 1
ATOM 1920 N N . PHE A 1 229 ? 7.365 -14.137 -16.702 1.00 94.69 229 PHE A N 1
ATOM 1921 C CA . PHE A 1 229 ? 8.641 -14.264 -15.989 1.00 94.69 229 PHE A CA 1
ATOM 1922 C C . PHE A 1 229 ? 8.674 -15.450 -15.021 1.00 94.69 229 PHE A C 1
ATOM 1924 O O . PHE A 1 229 ? 9.722 -15.733 -14.446 1.00 94.69 229 PHE A O 1
ATOM 1931 N N . GLY A 1 230 ? 7.549 -16.148 -14.853 1.00 94.81 230 GLY A N 1
ATOM 1932 C CA . GLY A 1 230 ? 7.413 -17.261 -13.923 1.00 94.81 230 GLY A CA 1
ATOM 1933 C C . GLY A 1 230 ? 7.023 -16.829 -12.510 1.00 94.81 230 GLY A C 1
ATOM 1934 O O . GLY A 1 230 ? 7.032 -15.647 -12.151 1.00 94.81 230 GLY A O 1
ATOM 1935 N N . ALA A 1 231 ? 6.643 -17.819 -11.703 1.00 93.06 231 ALA A N 1
ATOM 1936 C CA . ALA A 1 231 ? 6.310 -17.613 -10.301 1.00 93.06 231 ALA A CA 1
ATOM 1937 C C . ALA A 1 231 ? 7.541 -17.141 -9.512 1.00 93.06 231 ALA A C 1
ATOM 1939 O O . ALA A 1 231 ? 8.666 -17.542 -9.801 1.00 93.06 231 ALA A O 1
ATOM 1940 N N . TYR A 1 232 ? 7.313 -16.297 -8.504 1.00 92.94 232 TYR A N 1
ATOM 1941 C CA . TYR A 1 232 ? 8.347 -15.784 -7.594 1.00 92.94 232 TYR A CA 1
ATOM 1942 C C . TYR A 1 232 ? 9.479 -14.982 -8.251 1.00 92.94 232 TYR A C 1
ATOM 1944 O O . TYR A 1 232 ? 10.445 -14.640 -7.572 1.00 92.94 232 TYR A O 1
ATOM 1952 N N . ASN A 1 233 ? 9.373 -14.620 -9.534 1.00 95.44 233 ASN A N 1
ATOM 1953 C CA . ASN A 1 233 ? 10.279 -13.631 -10.102 1.00 95.44 233 ASN A CA 1
ATOM 1954 C C . ASN A 1 233 ? 10.122 -12.324 -9.311 1.00 95.44 233 ASN A C 1
ATOM 1956 O O . ASN A 1 233 ? 8.997 -11.852 -9.142 1.00 95.44 233 ASN A O 1
ATOM 1960 N N . LEU A 1 234 ? 11.233 -11.767 -8.820 1.00 96.00 234 LEU A N 1
ATOM 1961 C CA . LEU A 1 234 ? 11.297 -10.509 -8.062 1.00 96.00 234 LEU A CA 1
ATOM 1962 C C . LEU A 1 234 ? 12.140 -9.436 -8.762 1.00 96.00 234 LEU A C 1
ATOM 1964 O O . LEU A 1 234 ? 12.281 -8.338 -8.228 1.00 96.00 234 LEU A O 1
ATOM 1968 N N . SER A 1 235 ? 12.653 -9.728 -9.961 1.00 96.88 235 SER A N 1
ATOM 1969 C CA . SER A 1 235 ? 13.405 -8.774 -10.774 1.00 96.88 235 SER A CA 1
ATOM 1970 C C . SER A 1 235 ? 12.629 -7.460 -10.925 1.00 96.88 235 SER A C 1
ATOM 1972 O O . SER A 1 235 ? 11.397 -7.484 -11.093 1.00 96.88 235 SER A O 1
ATOM 1974 N N . PRO A 1 236 ? 13.305 -6.300 -10.885 1.00 97.81 236 PRO A N 1
ATOM 1975 C CA . PRO A 1 236 ? 12.647 -5.048 -11.194 1.00 97.81 236 PRO A CA 1
ATOM 1976 C C . PRO A 1 236 ? 12.118 -5.042 -12.622 1.00 97.81 236 PRO A C 1
ATOM 1978 O O . PRO A 1 236 ? 12.877 -5.243 -13.564 1.00 97.81 236 PRO A O 1
ATOM 1981 N N . ILE A 1 237 ? 10.819 -4.800 -12.787 1.00 98.06 237 ILE A N 1
ATOM 1982 C CA . ILE A 1 237 ? 10.187 -4.645 -14.096 1.00 98.06 237 ILE A CA 1
ATOM 1983 C C . ILE A 1 237 ? 9.727 -3.198 -14.221 1.00 98.06 237 ILE A C 1
ATOM 1985 O O . ILE A 1 237 ? 8.830 -2.745 -13.504 1.00 98.06 237 ILE A O 1
ATOM 1989 N N . ILE A 1 238 ? 10.359 -2.479 -15.140 1.00 98.25 238 ILE A N 1
ATOM 1990 C CA . ILE A 1 238 ? 10.191 -1.047 -15.351 1.00 98.25 238 ILE A CA 1
ATOM 1991 C C . ILE A 1 238 ? 9.598 -0.837 -16.741 1.00 98.25 238 ILE A C 1
ATOM 1993 O O . ILE A 1 238 ? 10.204 -1.190 -17.750 1.00 98.25 238 ILE A O 1
ATOM 1997 N N . ILE A 1 239 ? 8.422 -0.225 -16.804 1.00 98.38 239 ILE A N 1
ATOM 1998 C CA . ILE A 1 239 ? 7.779 0.153 -18.060 1.00 98.38 239 ILE A CA 1
ATOM 1999 C C . ILE A 1 239 ? 8.152 1.601 -18.371 1.00 98.38 239 ILE A C 1
ATOM 2001 O O . ILE A 1 239 ? 7.938 2.492 -17.543 1.00 98.38 239 ILE A O 1
ATOM 2005 N N . LEU A 1 240 ? 8.696 1.822 -19.565 1.00 98.25 240 LEU A N 1
ATOM 2006 C CA . LEU A 1 240 ? 9.041 3.136 -20.108 1.00 98.25 240 LEU A CA 1
ATOM 2007 C C . LEU A 1 240 ? 8.247 3.390 -21.386 1.00 98.25 240 LEU A C 1
ATOM 2009 O O . LEU A 1 240 ? 7.817 2.448 -22.047 1.00 98.25 240 LEU A O 1
ATOM 2013 N N . GLU A 1 241 ? 8.077 4.659 -21.754 1.00 97.88 241 GLU A N 1
ATOM 2014 C CA . GLU A 1 241 ? 7.441 5.008 -23.028 1.00 97.88 241 GLU A CA 1
ATOM 2015 C C . GLU A 1 241 ? 8.223 4.418 -24.208 1.00 97.88 241 GLU A C 1
ATOM 2017 O O . GLU A 1 241 ? 7.659 3.659 -24.990 1.00 97.88 241 GLU A O 1
ATOM 2022 N N . ASN A 1 242 ? 9.531 4.689 -24.248 1.00 95.94 242 ASN A N 1
ATOM 2023 C CA . ASN A 1 242 ? 10.495 4.124 -25.192 1.00 95.94 242 ASN A CA 1
ATOM 2024 C C . ASN A 1 242 ? 11.800 3.796 -24.452 1.00 95.94 242 ASN A C 1
ATOM 2026 O O . ASN A 1 242 ? 12.150 4.474 -23.477 1.00 95.94 242 ASN A O 1
ATOM 2030 N N . ILE A 1 243 ? 12.536 2.789 -24.920 1.00 96.38 243 ILE A N 1
ATOM 2031 C CA . ILE A 1 243 ? 13.887 2.481 -24.427 1.00 96.38 243 ILE A CA 1
ATOM 2032 C C . ILE A 1 243 ? 14.895 3.104 -25.401 1.00 96.38 243 ILE A C 1
ATOM 2034 O O . ILE A 1 243 ? 14.847 2.843 -26.598 1.00 96.38 243 ILE A O 1
ATOM 2038 N N . LEU A 1 244 ? 15.797 3.950 -24.896 1.00 95.31 244 LEU A N 1
ATOM 2039 C CA . LEU A 1 244 ? 16.676 4.794 -25.711 1.00 95.31 244 LEU A CA 1
ATOM 2040 C C . LEU A 1 244 ? 18.156 4.489 -25.434 1.00 95.31 244 LEU A C 1
ATOM 2042 O O . LEU A 1 244 ? 18.504 4.202 -24.286 1.00 95.31 244 LEU A O 1
ATOM 2046 N N . PRO A 1 245 ? 19.050 4.609 -26.432 1.00 94.88 245 PRO A N 1
ATOM 2047 C CA . PRO A 1 245 ? 20.492 4.474 -26.234 1.00 94.88 245 PRO A CA 1
ATOM 2048 C C . PRO A 1 245 ? 21.015 5.680 -25.438 1.00 94.88 245 PRO A C 1
ATOM 2050 O O . PRO A 1 245 ? 21.289 6.744 -25.984 1.00 94.88 245 PRO A O 1
ATOM 2053 N N . SER A 1 246 ? 21.063 5.548 -24.115 1.00 95.75 246 SER A N 1
ATOM 2054 C CA . SER A 1 246 ? 21.370 6.641 -23.190 1.00 95.75 246 SER A CA 1
ATOM 2055 C C . SER A 1 246 ? 21.972 6.110 -21.892 1.00 95.75 246 SER A C 1
ATOM 2057 O O . SER A 1 246 ? 22.060 4.895 -21.663 1.00 95.75 246 SER A O 1
ATOM 2059 N N . ARG A 1 247 ? 22.406 7.017 -21.014 1.00 96.12 247 ARG A N 1
ATOM 2060 C CA . ARG A 1 247 ? 22.846 6.657 -19.666 1.00 96.12 247 ARG A CA 1
ATOM 2061 C C . ARG A 1 247 ? 21.655 6.570 -18.716 1.00 96.12 247 ARG A C 1
ATOM 2063 O O . ARG A 1 247 ? 21.018 7.577 -18.419 1.00 96.12 247 ARG A O 1
ATOM 2070 N N . TYR A 1 248 ? 21.430 5.381 -18.172 1.00 97.12 248 TYR A N 1
ATOM 2071 C CA . TYR A 1 248 ? 20.384 5.083 -17.203 1.00 97.12 248 TYR A CA 1
ATOM 2072 C C . TYR A 1 248 ? 20.898 5.237 -15.774 1.00 97.12 248 TYR A C 1
ATOM 2074 O O . TYR A 1 248 ? 21.955 4.715 -15.405 1.00 97.12 248 TYR A O 1
ATOM 2082 N N . GLU A 1 249 ? 20.099 5.901 -14.947 1.00 97.88 249 GLU A N 1
ATOM 2083 C CA . GLU A 1 249 ? 20.259 5.936 -13.497 1.00 97.88 249 GLU A CA 1
ATOM 2084 C C . GLU A 1 249 ? 18.923 5.577 -12.846 1.00 97.88 249 GLU A C 1
ATOM 2086 O O . GLU A 1 249 ? 17.930 6.288 -13.009 1.00 97.88 249 GLU A O 1
ATOM 2091 N N . VAL A 1 250 ? 18.900 4.468 -12.112 1.00 97.94 250 VAL A N 1
ATOM 2092 C CA . VAL A 1 250 ? 17.734 3.974 -11.378 1.00 97.94 250 VAL A CA 1
ATOM 2093 C C . VAL A 1 250 ? 18.009 4.152 -9.893 1.00 97.94 250 VAL A C 1
ATOM 2095 O O . VAL A 1 250 ? 18.947 3.568 -9.354 1.00 97.94 250 VAL A O 1
ATOM 2098 N N . ILE A 1 251 ? 17.205 4.988 -9.243 1.00 98.31 251 ILE A N 1
ATOM 2099 C CA . ILE A 1 251 ? 17.238 5.219 -7.800 1.00 98.31 251 ILE A CA 1
ATOM 2100 C C . ILE A 1 251 ? 15.907 4.728 -7.245 1.00 98.31 251 ILE A C 1
ATOM 2102 O O . ILE A 1 251 ? 14.894 5.395 -7.442 1.00 98.31 251 ILE A O 1
ATOM 2106 N N . ALA A 1 252 ? 15.871 3.583 -6.573 1.00 97.44 252 ALA A N 1
ATOM 2107 C CA . ALA A 1 252 ? 14.620 3.020 -6.075 1.00 97.44 252 ALA A CA 1
ATOM 2108 C C . ALA A 1 252 ? 14.801 2.309 -4.736 1.00 97.44 252 ALA A C 1
ATOM 2110 O O . ALA A 1 252 ? 15.841 1.726 -4.451 1.00 97.44 252 ALA A O 1
ATOM 2111 N N . LYS A 1 253 ? 13.768 2.373 -3.897 1.00 96.06 253 LYS A N 1
ATOM 2112 C CA . LYS A 1 253 ? 13.689 1.656 -2.625 1.00 96.06 253 LYS A CA 1
ATOM 2113 C C . LYS A 1 253 ? 12.404 0.858 -2.595 1.00 96.06 253 LYS A C 1
ATOM 2115 O O . LYS A 1 253 ? 11.316 1.406 -2.784 1.00 96.06 253 LYS A O 1
ATOM 2120 N N . SER A 1 254 ? 12.534 -0.427 -2.316 1.00 95.19 254 SER A N 1
ATOM 2121 C CA . SER A 1 254 ? 11.409 -1.344 -2.205 1.00 95.19 254 SER A CA 1
ATOM 2122 C C . SER A 1 254 ? 11.593 -2.270 -1.022 1.00 95.19 254 SER A C 1
ATOM 2124 O O . SER A 1 254 ? 12.719 -2.655 -0.726 1.00 95.19 254 SER A O 1
ATOM 2126 N N . GLU A 1 255 ? 10.487 -2.689 -0.431 1.00 94.56 255 GLU A N 1
ATOM 2127 C CA . GLU A 1 255 ? 10.472 -3.582 0.716 1.00 94.56 255 GLU A CA 1
ATOM 2128 C C . GLU A 1 255 ? 9.588 -4.786 0.433 1.00 94.56 255 GLU A C 1
ATOM 2130 O O . GLU A 1 255 ? 8.466 -4.644 -0.064 1.00 94.56 255 GLU A O 1
ATOM 2135 N N . ILE A 1 256 ? 10.099 -5.963 0.781 1.00 94.50 256 ILE A N 1
ATOM 2136 C CA . ILE A 1 256 ? 9.368 -7.225 0.795 1.00 94.50 256 ILE A CA 1
ATOM 2137 C C . ILE A 1 256 ? 9.294 -7.686 2.245 1.00 94.50 256 ILE A C 1
ATOM 2139 O O . ILE A 1 256 ? 10.303 -7.713 2.943 1.00 94.50 256 ILE A O 1
ATOM 2143 N N . TYR A 1 257 ? 8.100 -8.040 2.708 1.00 93.25 257 TYR A N 1
ATOM 2144 C CA . TYR A 1 257 ? 7.883 -8.381 4.109 1.00 93.25 257 TYR A CA 1
ATOM 2145 C C . TYR A 1 257 ? 6.722 -9.353 4.277 1.00 93.25 257 TYR A C 1
ATOM 2147 O O . TYR A 1 257 ? 5.812 -9.421 3.451 1.00 93.25 257 TYR A O 1
ATOM 2155 N N . HIS A 1 258 ? 6.740 -10.104 5.374 1.00 92.88 258 HIS A N 1
ATOM 2156 C CA . HIS A 1 258 ? 5.625 -10.964 5.741 1.00 92.88 258 HIS A CA 1
ATOM 2157 C C . HIS A 1 258 ? 4.457 -10.132 6.260 1.00 92.88 258 HIS A C 1
ATOM 2159 O O . HIS A 1 258 ? 4.625 -9.259 7.116 1.00 92.88 258 HIS A O 1
ATOM 2165 N N . ASP A 1 259 ? 3.263 -10.439 5.771 1.00 92.25 259 ASP A N 1
ATOM 2166 C CA . ASP A 1 259 ? 2.036 -9.793 6.209 1.00 92.25 259 ASP A CA 1
ATOM 2167 C C . ASP A 1 259 ? 0.878 -10.793 6.233 1.00 92.25 259 ASP A C 1
ATOM 2169 O O . ASP A 1 259 ? 1.021 -11.950 5.830 1.00 92.25 259 ASP A O 1
ATOM 2173 N N . ASN A 1 260 ? -0.275 -10.356 6.733 1.00 91.38 260 ASN A N 1
ATOM 2174 C CA . ASN A 1 260 ? -1.503 -11.134 6.668 1.00 91.38 260 ASN A CA 1
ATOM 2175 C C . ASN A 1 260 ? -2.551 -10.390 5.853 1.00 91.38 260 ASN A C 1
ATOM 2177 O O . ASN A 1 260 ? -2.712 -9.177 6.000 1.00 91.38 260 ASN A O 1
ATOM 2181 N N . GLN A 1 261 ? -3.308 -11.134 5.061 1.00 92.00 261 GLN A N 1
ATOM 2182 C CA . GLN A 1 261 ? -4.489 -10.622 4.384 1.00 92.00 261 GLN A CA 1
ATOM 2183 C C . GLN A 1 261 ? -5.726 -11.409 4.792 1.00 92.00 261 GLN A C 1
ATOM 2185 O O . GLN A 1 261 ? -5.645 -12.563 5.210 1.00 92.00 261 GLN A O 1
ATOM 2190 N N . GLU A 1 262 ? -6.863 -10.735 4.692 1.00 93.00 262 GLU A N 1
ATOM 2191 C CA . GLU A 1 262 ? -8.178 -11.343 4.826 1.00 93.00 262 GLU A CA 1
ATOM 2192 C C . GLU A 1 262 ? -8.684 -11.681 3.424 1.00 93.00 262 GLU A C 1
ATOM 2194 O O . GLU A 1 262 ? -8.565 -10.866 2.502 1.00 93.00 262 GLU A O 1
ATOM 2199 N N . ILE A 1 263 ? -9.234 -12.879 3.263 1.00 93.12 263 ILE A N 1
ATOM 2200 C CA . ILE A 1 263 ? -9.870 -13.340 2.032 1.00 93.12 263 ILE A CA 1
ATOM 2201 C C . ILE A 1 263 ? -11.294 -13.786 2.340 1.00 93.12 263 ILE A C 1
ATOM 2203 O O . ILE A 1 263 ? -11.574 -14.334 3.402 1.00 93.12 263 ILE A O 1
ATOM 2207 N N . LEU A 1 264 ? -12.195 -13.521 1.399 1.00 94.00 264 LEU A N 1
ATOM 2208 C CA . LEU A 1 264 ? -13.601 -13.887 1.504 1.00 94.00 264 LEU A CA 1
ATOM 2209 C C . LEU A 1 264 ? -13.851 -15.152 0.682 1.00 94.00 264 LEU A C 1
ATOM 2211 O O . LEU A 1 264 ? -13.653 -15.114 -0.539 1.00 94.00 264 LEU A O 1
ATOM 2215 N N . VAL A 1 265 ? -14.287 -16.223 1.342 1.00 93.88 265 VAL A N 1
ATOM 2216 C CA . VAL A 1 265 ? -14.506 -17.550 0.748 1.00 93.88 265 VAL A CA 1
ATOM 2217 C C . VAL A 1 265 ? -15.974 -17.935 0.895 1.00 93.88 265 VAL A C 1
ATOM 2219 O O . VAL A 1 265 ? -16.566 -17.728 1.949 1.00 93.88 265 VAL A O 1
ATOM 2222 N N . GLU A 1 266 ? -16.573 -18.424 -0.186 1.00 93.00 266 GLU A N 1
ATOM 2223 C CA . GLU A 1 266 ? -17.951 -18.930 -0.209 1.00 93.00 266 GLU A CA 1
ATOM 2224 C C . GLU A 1 266 ? -17.995 -20.360 0.352 1.00 93.00 266 GLU A C 1
ATOM 2226 O O . GLU A 1 266 ? -17.068 -21.132 0.095 1.00 93.00 266 GLU A O 1
ATOM 2231 N N . ILE A 1 267 ? -19.042 -20.683 1.122 1.00 91.56 267 ILE A N 1
ATOM 2232 C CA . ILE A 1 267 ? -19.252 -21.981 1.795 1.00 91.56 267 ILE A CA 1
ATOM 2233 C C . ILE A 1 267 ? -20.508 -22.660 1.257 1.00 91.56 267 ILE A C 1
ATOM 2235 O O . ILE A 1 267 ? -21.566 -21.988 1.231 1.00 91.56 267 ILE A O 1
#

Radius of gyration: 26.32 Å; chains: 1; bounding box: 58×45×69 Å

Foldseek 3Di:
DVLVVCLVVVHQEDEDPCLLDPPDDQVVVQVVVCVVNVVSNHHYDRDNCPPPPSNVVVVVVCVVVVHDDDPFPPDPVRQCVVCVVPPDRQQPDADPLRADFFPYPVQVVVVVVVVVVCVVVVFAKDKDKDKDKGKDWPDKFKDFQNHTADKDKAPLAAQPDQKDKDFAAPVNCVVQCDQQWHFDPIQRAIEGAPVSVCVVVVVPAPAVVSCSNHPDHNVVSQVVCCVPPNPPDRHIYMYHNHDDRGMMMMRTHMDIDMDMGIDMGTD

Secondary structure (DSSP, 8-state):
-HHHHHHHTT--EE--GGGG-TTS-HHHHHHHHHHHHGGGTPEEP---TTTTTHHHHHHHHHHHTT-----S-SSHHHHHHHTTTSSS-GGG---TT----TTSHHHHHHHHHHHHHHHHTT--EEEEEEEEEEEEEEEEEEEETTEE--EEEPTT---SSSEEEEE--HHHHHHH-BTTEEE-SSTT-EEEEHHHHHHTTTT-SSSHHHHHHS---HHHHHHHHHHHH-TT--S-EEEES---SSEEEEEEEEEEEEEEEEEEEE-

pLDDT: mean 93.47, std 4.09, range [77.5, 98.5]